Protein AF-A0A8S3PWF4-F1 (afdb_monomer)

pLDDT: mean 71.51, std 18.98, range [34.97, 97.31]

Radius of gyration: 41.4 Å; Cα contacts (8 Å, |Δi|>4): 552; chains: 1; bounding box: 87×21×136 Å

Foldseek 3Di:
DEAEEECEEQAEEEEEEEYEYEYECYENYEYEYAYEYEYEYEVYENYEYEYAEEYEYEYECYENYEYEYAEEYEYEYEVYENYEYEYAEEYEYEYECYEQYEYEYAEEYEYEYEVYEQYEYEYAYEYEYEYYNYENYEYYYVYAYHYDYDPYDDHDHPPHDPCHVVVCVCPVCPCVVVVCCCVVVVCVVVVCCCVVVVVVVVVVVVVVVVCCVCCVVPPVPVVVVVVVVVVVVVVVVVVVVVVVVVVVVVVVVVVVVD

Secondary structure (DSSP, 8-state):
---EEES-EEEEEEEES-B--EEES-EEEEEEEES-B--EEES-EEEEEEESS-B--EEES-EEEEEEESS-B--EEES-EEEEEEESS-B--EEES-EEEEEEESS-B--EEES-EEEEEEESS-B--EEES-EEEEEEESS-B--EEES-S----TTHHHHHHHHHHHHHHHHHHHHHIIIIIHHHHHHHIIIIIHHHHHHHHHHHHHHHHHIIIIIIHHHHHHHHHHHHHHHHHHHHHHHHHHHHHHHHHHTT--

Structure (mmCIF, N/CA/C/O backbone):
data_AF-A0A8S3PWF4-F1
#
_entry.id   AF-A0A8S3PWF4-F1
#
loop_
_atom_site.group_PDB
_atom_site.id
_atom_site.type_symbol
_atom_site.label_atom_id
_atom_site.label_alt_id
_atom_site.label_comp_id
_atom_site.label_asym_id
_atom_site.label_entity_id
_atom_site.label_seq_id
_atom_site.pdbx_PDB_ins_code
_atom_site.Cartn_x
_atom_site.Cartn_y
_atom_site.Cartn_z
_atom_site.occupancy
_atom_site.B_iso_or_equiv
_atom_site.auth_seq_id
_atom_site.auth_comp_id
_atom_site.auth_asym_id
_atom_site.auth_atom_id
_atom_site.pdbx_PDB_model_num
ATOM 1 N N . MET A 1 1 ? 7.150 13.004 23.147 1.00 53.12 1 MET A N 1
ATOM 2 C CA . MET A 1 1 ? 8.622 13.185 23.164 1.00 53.12 1 MET A CA 1
ATOM 3 C C . MET A 1 1 ? 8.998 13.527 21.736 1.00 53.12 1 MET A C 1
ATOM 5 O O . MET A 1 1 ? 8.510 12.834 20.852 1.00 53.12 1 MET A O 1
ATOM 9 N N . GLU A 1 2 ? 9.769 14.588 21.517 1.00 71.19 2 GLU A N 1
ATOM 10 C CA . GLU A 1 2 ? 10.172 15.065 20.183 1.00 71.19 2 GLU A CA 1
ATOM 11 C C . GLU A 1 2 ? 11.649 14.711 19.953 1.00 71.19 2 GLU A C 1
ATOM 13 O O . GLU A 1 2 ? 12.536 15.510 20.262 1.00 71.19 2 GLU A O 1
ATOM 18 N N . PRO A 1 3 ? 11.975 13.477 19.530 1.00 77.88 3 PRO A N 1
ATOM 19 C CA . PRO A 1 3 ? 13.349 13.148 19.194 1.00 77.88 3 PRO A CA 1
ATOM 20 C C . PRO A 1 3 ? 13.716 13.832 17.872 1.00 77.88 3 PRO A C 1
ATOM 22 O O . PRO A 1 3 ? 13.243 13.455 16.803 1.00 77.88 3 PRO A O 1
ATOM 25 N N . SER A 1 4 ? 14.577 14.840 17.951 1.00 84.69 4 SER A N 1
ATOM 26 C CA . SER A 1 4 ? 15.160 15.510 16.790 1.00 84.69 4 SER A CA 1
ATOM 27 C C . SER A 1 4 ? 16.592 15.035 16.562 1.00 84.69 4 SER A C 1
ATOM 29 O O . SER A 1 4 ? 17.392 14.999 17.500 1.00 84.69 4 SER A O 1
ATOM 31 N N . SER A 1 5 ? 16.940 14.724 15.319 1.00 80.81 5 SER A N 1
ATOM 32 C CA . SER A 1 5 ? 18.290 14.325 14.917 1.00 80.81 5 SER A CA 1
ATOM 33 C C . SER A 1 5 ? 18.730 15.086 13.664 1.00 80.81 5 SER A C 1
ATOM 35 O O . SER A 1 5 ? 17.935 15.359 12.768 1.00 80.81 5 SER A O 1
ATOM 37 N N . SER A 1 6 ? 20.000 15.479 13.611 1.00 87.81 6 SER A N 1
ATOM 38 C CA . SER A 1 6 ? 20.586 16.207 12.483 1.00 87.81 6 SER A CA 1
ATOM 39 C C . SER A 1 6 ? 21.964 15.637 12.194 1.00 87.81 6 SER A C 1
ATOM 41 O O . SER A 1 6 ? 22.710 15.359 13.135 1.00 87.81 6 SER A O 1
ATOM 43 N N . ASN A 1 7 ? 22.284 15.443 10.912 1.00 90.69 7 ASN A N 1
ATOM 44 C CA . ASN A 1 7 ? 23.529 14.814 10.462 1.00 90.69 7 ASN A CA 1
ATOM 45 C C . ASN A 1 7 ? 23.784 13.466 11.161 1.00 90.69 7 ASN A C 1
ATOM 47 O O . ASN A 1 7 ? 24.887 13.191 11.636 1.00 90.69 7 ASN A O 1
ATOM 51 N N . SER A 1 8 ? 22.733 12.657 11.290 1.00 86.88 8 SER A N 1
ATOM 52 C CA . SER A 1 8 ? 22.755 11.439 12.095 1.00 86.88 8 SER A CA 1
ATOM 53 C C . SER A 1 8 ? 22.711 10.180 11.235 1.00 86.88 8 SER A C 1
ATOM 55 O O . SER A 1 8 ? 22.176 10.183 10.126 1.00 86.88 8 SER A O 1
ATOM 57 N N . GLN A 1 9 ? 23.285 9.094 11.748 1.00 90.94 9 GLN A N 1
ATOM 58 C CA . GLN A 1 9 ? 23.270 7.792 11.091 1.00 90.94 9 GLN A CA 1
ATOM 59 C C . GLN A 1 9 ? 22.804 6.717 12.070 1.00 90.94 9 GLN A C 1
ATOM 61 O O . GLN A 1 9 ? 23.261 6.691 13.212 1.00 90.94 9 GLN A O 1
ATOM 66 N N . GLY A 1 10 ? 21.926 5.822 11.614 1.00 89.12 10 GLY A N 1
ATOM 67 C CA . GLY A 1 10 ? 21.536 4.631 12.373 1.00 89.12 10 GLY A CA 1
ATOM 68 C C . GLY A 1 10 ? 20.706 4.935 13.621 1.00 89.12 10 GLY A C 1
ATOM 69 O O . GLY A 1 10 ? 20.959 4.362 14.681 1.00 89.12 10 GLY A O 1
ATOM 70 N N . ILE A 1 11 ? 19.747 5.858 13.526 1.00 91.12 11 ILE A N 1
ATOM 71 C CA . ILE A 1 11 ? 18.882 6.211 14.657 1.00 91.12 11 ILE A CA 1
ATOM 72 C C . ILE A 1 11 ? 17.698 5.250 14.718 1.00 91.12 11 ILE A C 1
ATOM 74 O O . ILE A 1 11 ? 16.950 5.125 13.752 1.00 91.12 11 ILE A O 1
ATOM 78 N N . GLU A 1 12 ? 17.475 4.636 15.880 1.00 92.31 12 GLU A N 1
ATOM 79 C CA . GLU A 1 12 ? 16.232 3.925 16.186 1.00 92.31 12 GLU A CA 1
ATOM 80 C C . GLU A 1 12 ? 15.449 4.692 17.259 1.00 92.31 12 GLU A C 1
ATOM 82 O O . GLU A 1 12 ? 15.967 4.985 18.339 1.00 92.31 12 GLU A O 1
ATOM 87 N N . THR A 1 13 ? 14.180 4.995 16.985 1.00 89.88 13 THR A N 1
ATOM 88 C CA . THR A 1 13 ? 13.257 5.594 17.956 1.00 89.88 13 THR A CA 1
ATOM 89 C C . THR A 1 13 ? 12.030 4.711 18.161 1.00 89.88 13 THR A C 1
ATOM 91 O O . THR A 1 13 ? 11.459 4.155 17.220 1.00 89.88 13 THR A O 1
ATOM 94 N N . LYS A 1 14 ? 11.623 4.560 19.425 1.00 91.88 14 LYS A N 1
ATOM 95 C CA . LYS A 1 14 ? 10.441 3.794 19.834 1.00 91.88 14 LYS A CA 1
ATOM 96 C C . LYS A 1 14 ? 9.623 4.603 20.825 1.00 91.88 14 LYS A C 1
ATOM 98 O O . LYS A 1 14 ? 10.177 5.134 21.786 1.00 91.88 14 LYS A O 1
ATOM 103 N N . SER A 1 15 ? 8.309 4.645 20.638 1.00 85.44 15 SER A N 1
ATOM 104 C CA . SER A 1 15 ? 7.400 5.260 21.606 1.00 85.44 15 SER A CA 1
ATOM 105 C C . SER A 1 15 ? 6.046 4.555 21.687 1.00 85.44 15 SER A C 1
ATOM 107 O O . SER A 1 15 ? 5.618 3.828 20.789 1.00 85.44 15 SER A O 1
ATOM 109 N N . HIS A 1 16 ? 5.361 4.785 22.803 1.00 81.06 16 HIS A N 1
ATOM 110 C CA . HIS A 1 16 ? 3.967 4.415 23.011 1.00 81.06 16 HIS A CA 1
ATOM 111 C C . HIS A 1 16 ? 3.220 5.703 23.377 1.00 81.06 16 HIS A C 1
ATOM 113 O O . HIS A 1 16 ? 3.377 6.205 24.489 1.00 81.06 16 HIS A O 1
ATOM 119 N N . GLY A 1 17 ? 2.482 6.287 22.429 1.00 80.12 17 GLY A N 1
ATOM 120 C CA . GLY A 1 17 ? 1.815 7.585 22.589 1.00 80.12 17 GLY A CA 1
ATOM 121 C C . GLY A 1 17 ? 2.109 8.561 21.449 1.00 80.12 17 GLY A C 1
ATOM 122 O O . GLY A 1 17 ? 2.359 8.140 20.325 1.00 80.12 17 GLY A O 1
ATOM 123 N N . LEU A 1 18 ? 2.037 9.862 21.746 1.00 86.19 18 LEU A N 1
ATOM 124 C CA . LEU A 1 18 ? 2.325 10.938 20.792 1.00 86.19 18 LEU A CA 1
ATOM 125 C C . LEU A 1 18 ? 3.836 11.055 20.544 1.00 86.19 18 LEU A C 1
ATOM 127 O O . LEU A 1 18 ? 4.617 11.171 21.503 1.00 86.19 18 LEU A O 1
ATOM 131 N N . MET A 1 19 ? 4.244 11.057 19.275 1.00 85.81 19 MET A N 1
ATOM 132 C CA . MET A 1 19 ? 5.643 11.237 18.887 1.00 85.81 19 MET A CA 1
ATOM 133 C C . MET A 1 19 ? 5.784 12.004 17.575 1.00 85.81 19 MET A C 1
ATOM 135 O O . MET A 1 19 ? 5.203 11.630 16.563 1.00 85.81 19 MET A O 1
ATOM 139 N N . GLU A 1 20 ? 6.648 13.010 17.590 1.00 90.69 20 GLU A N 1
ATOM 140 C CA . GLU A 1 20 ? 6.939 13.869 16.439 1.00 90.69 20 GLU A CA 1
ATOM 141 C C . GLU A 1 20 ? 8.455 13.837 16.195 1.00 90.69 20 GLU A C 1
ATOM 143 O O . GLU A 1 20 ? 9.194 14.728 16.623 1.00 90.69 20 GLU A O 1
ATOM 148 N N . PRO A 1 21 ? 8.984 12.729 15.648 1.00 88.44 21 PRO A N 1
ATOM 149 C CA . PRO A 1 21 ? 10.405 12.616 15.383 1.00 88.44 21 PRO A CA 1
ATOM 150 C C . PRO A 1 21 ? 10.764 13.469 14.164 1.00 88.44 21 PRO A C 1
ATOM 152 O O . PRO A 1 21 ? 10.083 13.432 13.138 1.00 88.44 21 PRO A O 1
ATOM 155 N N . SER A 1 22 ? 11.871 14.196 14.248 1.00 89.25 22 SER A N 1
ATOM 156 C CA . SER A 1 22 ? 12.402 14.960 13.119 1.00 89.25 22 SER A CA 1
ATOM 157 C C . SER A 1 22 ? 13.826 14.529 12.798 1.00 89.25 22 SER A C 1
ATOM 159 O O . SER A 1 22 ? 14.656 14.302 13.684 1.00 89.25 22 SER A O 1
ATOM 161 N N . SER A 1 23 ? 14.117 14.390 11.509 1.00 88.94 23 SER A N 1
ATOM 162 C CA . SER A 1 23 ? 15.456 14.073 11.020 1.00 88.94 23 SER A CA 1
ATOM 163 C C . SER A 1 23 ? 15.842 14.989 9.863 1.00 88.94 23 SER A C 1
ATOM 165 O O . SER A 1 23 ? 15.059 15.198 8.935 1.00 88.94 23 SER A O 1
ATOM 167 N N . SER A 1 24 ? 17.054 15.539 9.902 1.00 93.06 24 SER A N 1
ATOM 168 C CA . SER A 1 24 ? 17.622 16.275 8.771 1.00 93.06 24 SER A CA 1
ATOM 169 C C . SER A 1 24 ? 19.001 15.748 8.404 1.00 93.06 24 SER A C 1
ATOM 171 O O . SER A 1 24 ? 19.779 15.364 9.284 1.00 93.06 24 SER A O 1
ATOM 173 N N . ASN A 1 25 ? 19.295 15.688 7.101 1.00 93.62 25 ASN A N 1
ATOM 174 C CA . ASN A 1 25 ? 20.570 15.192 6.567 1.00 93.62 25 ASN A CA 1
ATOM 175 C C . ASN A 1 25 ? 20.976 13.846 7.193 1.00 93.62 25 ASN A C 1
ATOM 177 O O . ASN A 1 25 ? 22.108 13.669 7.644 1.00 93.62 25 ASN A O 1
ATOM 181 N N . SER A 1 26 ? 20.016 12.937 7.341 1.00 92.31 26 SER A N 1
ATOM 182 C CA . SER A 1 26 ? 20.183 11.738 8.158 1.00 92.31 26 SER A CA 1
ATOM 183 C C . SER A 1 26 ? 20.019 10.468 7.332 1.00 92.31 26 SER A C 1
ATOM 185 O O . SER A 1 26 ? 19.312 10.452 6.324 1.00 92.31 26 SER A O 1
ATOM 187 N N . GLN A 1 27 ? 20.684 9.394 7.751 1.00 94.62 27 GLN A N 1
ATOM 188 C CA . GLN A 1 27 ? 20.663 8.116 7.042 1.00 94.62 27 GLN A CA 1
ATOM 189 C C . GLN A 1 27 ? 20.308 6.958 7.972 1.00 94.62 27 GLN A C 1
ATOM 191 O O . GLN A 1 27 ? 20.813 6.876 9.091 1.00 94.62 27 GLN A O 1
ATOM 196 N N . GLY A 1 28 ? 19.487 6.024 7.492 1.00 92.62 28 GLY A N 1
ATOM 197 C CA . GLY A 1 28 ? 19.169 4.803 8.233 1.00 92.62 28 GLY A CA 1
ATOM 198 C C . GLY A 1 28 ? 18.394 5.095 9.515 1.00 92.62 28 GLY A C 1
ATOM 199 O O . GLY A 1 28 ? 18.874 4.787 10.604 1.00 92.62 28 GLY A O 1
ATOM 200 N N . ILE A 1 29 ? 17.231 5.736 9.392 1.00 92.88 29 ILE A N 1
ATOM 201 C CA . ILE A 1 29 ? 16.382 6.074 10.541 1.00 92.88 29 ILE A CA 1
ATOM 202 C C . ILE A 1 29 ? 15.236 5.075 10.612 1.00 92.88 29 ILE A C 1
ATOM 204 O O . ILE A 1 29 ? 14.450 4.969 9.673 1.00 92.88 29 ILE A O 1
ATOM 208 N N . GLU A 1 30 ? 15.106 4.380 11.737 1.00 94.81 30 GLU A N 1
ATOM 209 C CA . GLU A 1 30 ? 13.947 3.544 12.034 1.00 94.81 30 GLU A CA 1
ATOM 210 C C . GLU A 1 30 ? 13.119 4.175 13.156 1.00 94.81 30 GLU A C 1
ATOM 212 O O . GLU A 1 30 ? 13.614 4.518 14.231 1.00 94.81 30 GLU A O 1
ATOM 217 N N . THR A 1 31 ? 11.824 4.326 12.909 1.00 92.31 31 THR A N 1
ATOM 218 C CA . THR A 1 31 ? 10.882 4.932 13.846 1.00 92.31 31 THR A CA 1
ATOM 219 C C . THR A 1 31 ? 9.684 4.011 14.027 1.00 92.31 31 THR A C 1
ATOM 221 O O . THR A 1 31 ? 9.010 3.653 13.059 1.00 92.31 31 THR A O 1
ATOM 224 N N . LYS A 1 32 ? 9.386 3.636 15.273 1.00 93.62 32 LYS A N 1
ATOM 225 C CA . LYS A 1 32 ? 8.228 2.802 15.626 1.00 93.62 32 LYS A CA 1
ATOM 226 C C . LYS A 1 32 ? 7.363 3.498 16.674 1.00 93.62 32 LYS A C 1
ATOM 228 O O . LYS A 1 32 ? 7.872 3.914 17.715 1.00 93.62 32 LYS A O 1
ATOM 233 N N . SER A 1 33 ? 6.052 3.554 16.448 1.00 88.94 33 SER A N 1
ATOM 234 C CA . SER A 1 33 ? 5.094 4.051 17.443 1.00 88.94 33 SER A CA 1
ATOM 235 C C . SER A 1 33 ? 3.830 3.198 17.549 1.00 88.94 33 SER A C 1
ATOM 237 O O . SER A 1 33 ? 3.329 2.635 16.576 1.00 88.94 33 SER A O 1
ATOM 239 N N . HIS A 1 34 ? 3.276 3.147 18.758 1.00 84.75 34 HIS A N 1
ATOM 240 C CA . HIS A 1 34 ? 1.897 2.738 19.008 1.00 84.75 34 HIS A CA 1
ATOM 241 C C . HIS A 1 34 ? 1.116 3.952 19.534 1.00 84.75 34 HIS A C 1
ATOM 243 O O . HIS A 1 34 ? 0.978 4.130 20.745 1.00 84.75 34 HIS A O 1
ATOM 249 N N . GLY A 1 35 ? 0.653 4.817 18.632 1.00 82.25 35 GLY A N 1
ATOM 250 C CA . GLY A 1 35 ? -0.028 6.069 18.967 1.00 82.25 35 GLY A CA 1
ATOM 251 C C . GLY A 1 35 ? -0.138 6.999 17.759 1.00 82.25 35 GLY A C 1
ATOM 252 O O . GLY A 1 35 ? -0.083 6.524 16.626 1.00 82.25 35 GLY A O 1
ATOM 253 N N . LEU A 1 36 ? -0.317 8.301 18.000 1.00 86.56 36 LEU A N 1
ATOM 254 C CA . LEU A 1 36 ? -0.221 9.310 16.937 1.00 86.56 36 LEU A CA 1
ATOM 255 C C . LEU A 1 36 ? 1.255 9.563 16.634 1.00 86.56 36 LEU A C 1
ATOM 257 O O . LEU A 1 36 ? 2.060 9.674 17.565 1.00 86.56 36 LEU A O 1
ATOM 261 N N . MET A 1 37 ? 1.609 9.630 15.354 1.00 87.56 37 MET A N 1
ATOM 262 C CA . MET A 1 37 ? 2.989 9.845 14.939 1.00 87.56 37 MET A CA 1
ATOM 263 C C . MET A 1 37 ? 3.080 10.774 13.731 1.00 87.56 37 MET A C 1
ATOM 265 O O . MET A 1 37 ? 2.527 10.464 12.681 1.00 87.56 37 MET A O 1
ATOM 269 N N . GLU A 1 38 ? 3.854 11.846 13.854 1.00 91.06 38 GLU A N 1
ATOM 270 C CA . GLU A 1 38 ? 4.070 12.828 12.781 1.00 91.06 38 GLU A CA 1
ATOM 271 C C . GLU A 1 38 ? 5.573 12.916 12.471 1.00 91.06 38 GLU A C 1
ATOM 273 O O . GLU A 1 38 ? 6.269 13.831 12.917 1.00 91.06 38 GLU A O 1
ATOM 278 N N . PRO A 1 39 ? 6.153 11.897 11.807 1.00 89.50 39 PRO A N 1
ATOM 279 C CA . PRO A 1 39 ? 7.572 11.898 11.507 1.00 89.50 39 PRO A CA 1
ATOM 280 C C . PRO A 1 39 ? 7.869 12.852 10.350 1.00 89.50 39 PRO A C 1
ATOM 282 O O . PRO A 1 39 ? 7.225 12.800 9.302 1.00 89.50 39 PRO A O 1
ATOM 285 N N . SER A 1 40 ? 8.898 13.678 10.510 1.00 90.00 40 SER A N 1
ATOM 286 C CA . SER A 1 40 ? 9.393 14.559 9.455 1.00 90.00 40 SER A CA 1
ATOM 287 C C . SER A 1 40 ? 10.837 14.225 9.092 1.00 90.00 40 SER A C 1
ATOM 289 O O . SER A 1 40 ? 11.697 13.973 9.944 1.00 90.00 40 SER A O 1
ATOM 291 N N . SER A 1 41 ? 11.116 14.193 7.792 1.00 89.88 41 SER A N 1
ATOM 292 C CA . SER A 1 41 ? 12.455 13.933 7.268 1.00 89.88 41 SER A CA 1
ATOM 293 C C . SER A 1 41 ? 12.798 14.882 6.125 1.00 89.88 41 SER A C 1
ATOM 295 O O . SER A 1 41 ? 11.978 15.150 5.246 1.00 89.88 41 SER A O 1
ATOM 297 N N . SER A 1 42 ? 14.015 15.421 6.148 1.00 93.88 42 SER A N 1
ATOM 298 C CA . SER A 1 42 ? 14.513 16.331 5.118 1.00 93.88 42 SER A CA 1
ATOM 299 C C . SER A 1 42 ? 15.940 15.978 4.733 1.00 93.88 42 SER A C 1
ATOM 301 O O . SER A 1 42 ? 16.796 15.826 5.607 1.00 93.88 42 SER A O 1
ATOM 303 N N . ASN A 1 43 ? 16.205 15.870 3.428 1.00 94.56 43 ASN A N 1
ATOM 304 C CA . ASN A 1 43 ? 17.497 15.428 2.892 1.00 94.56 43 ASN A CA 1
ATOM 305 C C . ASN A 1 43 ? 17.944 14.089 3.506 1.00 94.56 43 ASN A C 1
ATOM 307 O O . ASN A 1 43 ? 19.094 13.924 3.913 1.00 94.56 43 ASN A O 1
ATOM 311 N N . SER A 1 44 ? 17.007 13.154 3.637 1.00 93.19 44 SER A N 1
ATOM 312 C CA . SER A 1 44 ? 17.211 11.913 4.376 1.00 93.19 44 SER A CA 1
ATOM 313 C C . SER A 1 44 ? 17.213 10.699 3.449 1.00 93.19 44 SER A C 1
ATOM 315 O O . SER A 1 44 ? 16.556 10.691 2.406 1.00 93.19 44 SER A O 1
ATOM 317 N N . GLN A 1 45 ? 17.947 9.652 3.826 1.00 95.38 45 GLN A N 1
ATOM 318 C CA . GLN A 1 45 ? 18.008 8.404 3.059 1.00 95.38 45 GLN A CA 1
ATOM 319 C C . GLN A 1 45 ? 17.756 7.181 3.940 1.00 95.38 45 GLN A C 1
ATOM 321 O O . GLN A 1 45 ? 18.293 7.084 5.042 1.00 95.38 45 GLN A O 1
ATOM 326 N N . GLY A 1 46 ? 16.990 6.212 3.437 1.00 94.12 46 GLY A N 1
ATOM 327 C CA . GLY A 1 46 ? 16.758 4.949 4.141 1.00 94.12 46 GLY A CA 1
ATOM 328 C C . GLY A 1 46 ? 15.978 5.156 5.436 1.00 94.12 46 GLY A C 1
ATOM 329 O O . GLY A 1 46 ? 16.510 4.929 6.522 1.00 94.12 46 GLY A O 1
ATOM 330 N N . ILE A 1 47 ? 14.740 5.635 5.324 1.00 94.44 47 ILE A N 1
ATOM 331 C CA . ILE A 1 47 ? 13.871 5.891 6.478 1.00 94.44 47 ILE A CA 1
ATOM 332 C C . ILE A 1 47 ? 12.781 4.829 6.519 1.00 94.44 47 ILE A C 1
ATOM 334 O O . ILE A 1 47 ? 12.035 4.677 5.556 1.00 94.44 47 ILE A O 1
ATOM 338 N N . GLU A 1 48 ? 12.658 4.128 7.641 1.00 96.50 48 GLU A N 1
ATOM 339 C CA . GLU A 1 48 ? 11.559 3.202 7.895 1.00 96.50 48 GLU A CA 1
ATOM 340 C C . GLU A 1 48 ? 10.693 3.724 9.048 1.00 96.50 48 GLU A C 1
ATOM 342 O O . GLU A 1 48 ? 11.162 3.935 10.168 1.00 96.50 48 GLU A O 1
ATOM 347 N N . THR A 1 49 ? 9.402 3.922 8.784 1.00 94.31 49 THR A N 1
ATOM 348 C CA . THR A 1 49 ? 8.422 4.355 9.790 1.00 94.31 49 THR A CA 1
ATOM 349 C C . THR A 1 49 ? 7.301 3.327 9.909 1.00 94.31 49 THR A C 1
ATOM 351 O O . THR A 1 49 ? 6.698 2.908 8.918 1.00 94.31 49 THR A O 1
ATOM 354 N N . LYS A 1 50 ? 7.018 2.892 11.139 1.00 95.06 50 LYS A N 1
ATOM 355 C CA . LYS A 1 50 ? 5.947 1.937 11.453 1.00 95.06 50 LYS A CA 1
ATOM 356 C C . LYS A 1 50 ? 5.036 2.510 12.533 1.00 95.06 50 LYS A C 1
ATOM 358 O O . LYS A 1 50 ? 5.514 2.869 13.611 1.00 95.06 50 LYS A O 1
ATOM 363 N N . SER A 1 51 ? 3.729 2.528 12.281 1.00 90.69 51 SER A N 1
ATOM 364 C CA . SER A 1 51 ? 2.724 2.913 13.277 1.00 90.69 51 SER A CA 1
ATOM 365 C C . SER A 1 51 ? 1.527 1.962 13.315 1.00 90.69 51 SER A C 1
ATOM 367 O O . SER A 1 51 ? 1.131 1.366 12.315 1.00 90.69 51 SER A O 1
ATOM 369 N N . HIS A 1 52 ? 0.918 1.837 14.492 1.00 86.50 52 HIS A N 1
ATOM 370 C CA . HIS A 1 52 ? -0.383 1.183 14.675 1.00 86.50 52 HIS A CA 1
ATOM 371 C C . HIS A 1 52 ? -1.529 2.172 14.978 1.00 86.50 52 HIS A C 1
ATOM 373 O O . HIS A 1 52 ? -2.631 1.731 15.300 1.00 86.50 52 HIS A O 1
ATOM 379 N N . GLY A 1 53 ? -1.285 3.485 14.901 1.00 82.69 53 GLY A N 1
ATOM 380 C CA . GLY A 1 53 ? -2.279 4.544 15.128 1.00 82.69 53 GLY A CA 1
ATOM 381 C C . GLY A 1 53 ? -2.444 5.475 13.923 1.00 82.69 53 GLY A C 1
ATOM 382 O O . GLY A 1 53 ? -2.290 5.033 12.785 1.00 82.69 53 GLY A O 1
ATOM 383 N N . LEU A 1 54 ? -2.788 6.746 14.168 1.00 86.62 54 LEU A N 1
ATOM 384 C CA . LEU A 1 54 ? -2.756 7.769 13.112 1.00 86.62 54 LEU A CA 1
ATOM 385 C C . LEU A 1 54 ? -1.295 8.097 12.788 1.00 86.62 54 LEU A C 1
ATOM 387 O O . LEU A 1 54 ? -0.459 8.139 13.698 1.00 86.62 54 LEU A O 1
ATOM 391 N N . MET A 1 55 ? -0.982 8.296 11.511 1.00 88.75 55 MET A N 1
ATOM 392 C CA . MET A 1 55 ? 0.372 8.623 11.078 1.00 88.75 55 MET A CA 1
ATOM 393 C C . MET A 1 55 ? 0.368 9.645 9.942 1.00 88.75 55 MET A C 1
ATOM 395 O O . MET A 1 55 ? -0.204 9.380 8.887 1.00 88.75 55 MET A O 1
ATOM 399 N N . GLU A 1 56 ? 1.079 10.752 10.126 1.00 92.25 56 GLU A N 1
ATOM 400 C CA . GLU A 1 56 ? 1.203 11.831 9.135 1.00 92.25 56 GLU A CA 1
ATOM 401 C C . GLU A 1 56 ? 2.687 12.032 8.783 1.00 92.25 56 GLU A C 1
ATOM 403 O O . GLU A 1 56 ? 3.346 12.947 9.280 1.00 92.25 56 GLU A O 1
ATOM 408 N N . PRO A 1 57 ? 3.296 11.113 8.008 1.00 90.31 57 PRO A N 1
ATOM 409 C CA . PRO A 1 57 ? 4.706 11.210 7.680 1.00 90.31 57 PRO A CA 1
ATOM 410 C C . PRO A 1 57 ? 4.932 12.240 6.572 1.00 90.31 57 PRO A C 1
ATOM 412 O O . PRO A 1 57 ? 4.282 12.204 5.527 1.00 90.31 57 PRO A O 1
ATOM 415 N N . SER A 1 58 ? 5.920 13.107 6.767 1.00 90.81 58 SER A N 1
ATOM 416 C CA . SER A 1 58 ? 6.371 14.067 5.762 1.00 90.81 58 SER A CA 1
ATOM 417 C C . SER A 1 58 ? 7.831 13.820 5.384 1.00 90.81 58 SER A C 1
ATOM 419 O O . SER A 1 58 ? 8.707 13.593 6.226 1.00 90.81 58 SER A O 1
ATOM 421 N N . SER A 1 59 ? 8.106 13.841 4.081 1.00 89.94 59 SER A N 1
ATOM 422 C CA . SER A 1 59 ? 9.463 13.696 3.554 1.00 89.94 59 SER A CA 1
ATOM 423 C C . SER A 1 59 ? 9.744 14.709 2.451 1.00 89.94 59 SER A C 1
ATOM 425 O O . SER A 1 59 ? 8.944 14.896 1.532 1.00 89.94 59 SER A O 1
ATOM 427 N N . SER A 1 60 ? 10.904 15.354 2.528 1.00 93.94 60 SER A N 1
ATOM 428 C CA . SER A 1 60 ? 11.376 16.280 1.502 1.00 93.94 60 SER A CA 1
ATOM 429 C C . SER A 1 60 ? 12.796 15.943 1.080 1.00 93.94 60 SER A C 1
ATOM 431 O O . SER A 1 60 ? 13.628 15.605 1.928 1.00 93.94 60 SER A O 1
ATOM 433 N N . ASN A 1 61 ? 13.074 16.000 -0.226 1.00 94.44 61 ASN A N 1
ATOM 434 C CA . ASN A 1 61 ? 14.384 15.680 -0.803 1.00 94.44 61 ASN A CA 1
ATOM 435 C C . ASN A 1 61 ? 14.930 14.338 -0.283 1.00 94.44 61 ASN A C 1
ATOM 437 O O . ASN A 1 61 ? 16.082 14.239 0.137 1.00 94.44 61 ASN A O 1
ATOM 441 N N . SER A 1 62 ? 14.065 13.330 -0.200 1.00 93.31 62 SER A N 1
ATOM 442 C CA . SER A 1 62 ? 14.356 12.096 0.526 1.00 93.31 62 SER A CA 1
ATOM 443 C C . SER A 1 62 ? 14.347 10.883 -0.397 1.00 93.31 62 SER A C 1
ATOM 445 O O . SER A 1 62 ? 13.635 10.855 -1.403 1.00 93.31 62 SER A O 1
ATOM 447 N N . GLN A 1 63 ? 15.149 9.871 -0.064 1.00 95.88 63 GLN A N 1
ATOM 448 C CA . GLN A 1 63 ? 15.278 8.659 -0.876 1.00 95.88 63 GLN A CA 1
ATOM 449 C C . GLN A 1 63 ? 15.116 7.387 -0.048 1.00 95.88 63 GLN A C 1
ATOM 451 O O . GLN A 1 63 ? 15.663 7.280 1.049 1.00 95.88 63 GLN A O 1
ATOM 456 N N . GLY A 1 64 ? 14.421 6.392 -0.601 1.00 94.81 64 GLY A N 1
ATOM 457 C CA . GLY A 1 64 ? 14.277 5.084 0.043 1.00 94.81 64 GLY A CA 1
ATOM 458 C C . GLY A 1 64 ? 13.499 5.182 1.352 1.00 94.81 64 GLY A C 1
ATOM 459 O O . GLY A 1 64 ? 14.046 4.910 2.420 1.00 94.81 64 GLY A O 1
ATOM 460 N N . ILE A 1 65 ? 12.246 5.626 1.269 1.00 95.12 65 ILE A N 1
ATOM 461 C CA . ILE A 1 65 ? 11.367 5.774 2.433 1.00 95.12 65 ILE A CA 1
ATOM 462 C C . ILE A 1 65 ? 10.342 4.649 2.410 1.00 95.12 65 ILE A C 1
ATOM 464 O O . ILE A 1 65 ? 9.614 4.500 1.432 1.00 95.12 65 ILE A O 1
ATOM 468 N N . GLU A 1 66 ? 10.257 3.887 3.495 1.00 97.31 66 GLU A N 1
ATOM 469 C CA . GLU A 1 66 ? 9.201 2.903 3.704 1.00 97.31 66 GLU A CA 1
ATOM 470 C C . GLU A 1 66 ? 8.315 3.338 4.877 1.00 97.31 66 GLU A C 1
ATOM 472 O O . GLU A 1 66 ? 8.785 3.550 5.999 1.00 97.31 66 GLU A O 1
ATOM 477 N N . THR A 1 67 ? 7.013 3.467 4.626 1.00 95.56 67 THR A N 1
ATOM 478 C CA . THR A 1 67 ? 6.026 3.792 5.659 1.00 95.56 67 THR A CA 1
ATOM 479 C C . THR A 1 67 ? 4.956 2.706 5.737 1.00 95.56 67 THR A C 1
ATOM 481 O O . THR A 1 67 ? 4.385 2.270 4.732 1.00 95.56 67 THR A O 1
ATOM 484 N N . LYS A 1 68 ? 4.696 2.216 6.953 1.00 95.75 68 LYS A N 1
ATOM 485 C CA . LYS A 1 68 ? 3.690 1.182 7.228 1.00 95.75 68 LYS A CA 1
ATOM 486 C C . LYS A 1 68 ? 2.759 1.644 8.341 1.00 95.75 68 LYS A C 1
ATOM 488 O O . LYS A 1 68 ? 3.221 1.947 9.443 1.00 95.75 68 LYS A O 1
ATOM 493 N N . SER A 1 69 ? 1.453 1.623 8.084 1.00 91.25 69 SER A N 1
ATOM 494 C CA . SER A 1 69 ? 0.432 1.879 9.104 1.00 91.25 69 SER A CA 1
ATOM 495 C C . SER A 1 69 ? -0.683 0.836 9.105 1.00 91.25 69 SER A C 1
ATOM 497 O O . SER A 1 69 ? -1.075 0.295 8.072 1.00 91.25 69 SER A O 1
ATOM 499 N N . HIS A 1 70 ? -1.234 0.566 10.286 1.00 86.56 70 HIS A N 1
ATOM 500 C CA . HIS A 1 70 ? -2.495 -0.168 10.437 1.00 86.56 70 HIS A CA 1
ATOM 501 C C . HIS A 1 70 ? -3.702 0.745 10.716 1.00 86.56 70 HIS A C 1
ATOM 503 O O . HIS A 1 70 ? -4.820 0.244 10.835 1.00 86.56 70 HIS A O 1
ATOM 509 N N . GLY A 1 71 ? -3.488 2.057 10.836 1.00 82.44 71 GLY A N 1
ATOM 510 C CA . GLY A 1 71 ? -4.524 3.055 11.087 1.00 82.44 71 GLY A CA 1
ATOM 511 C C . GLY A 1 71 ? -4.761 3.981 9.894 1.00 82.44 71 GLY A C 1
ATOM 512 O O . GLY A 1 71 ? -4.595 3.598 8.738 1.00 82.44 71 GLY A O 1
ATOM 513 N N . LEU A 1 72 ? -5.188 5.202 10.202 1.00 85.94 72 LEU A N 1
ATOM 514 C CA . LEU A 1 72 ? -5.285 6.314 9.254 1.00 85.94 72 LEU A CA 1
ATOM 515 C C . LEU A 1 72 ? -3.867 6.794 8.911 1.00 85.94 72 LEU A C 1
ATOM 517 O O . LEU A 1 72 ? -3.013 6.854 9.802 1.00 85.94 72 LEU A O 1
ATOM 521 N N . MET A 1 73 ? -3.603 7.078 7.637 1.00 88.94 73 MET A N 1
ATOM 522 C CA . MET A 1 73 ? -2.278 7.496 7.185 1.00 88.94 73 MET A CA 1
ATOM 523 C C . MET A 1 73 ? -2.356 8.579 6.109 1.00 88.94 73 MET A C 1
ATOM 525 O O . MET A 1 73 ? -2.945 8.350 5.055 1.00 88.94 73 MET A O 1
ATOM 529 N N . GLU A 1 74 ? -1.685 9.702 6.338 1.00 91.50 74 GLU A N 1
ATOM 530 C CA . GLU A 1 74 ? -1.645 10.845 5.414 1.00 91.50 74 GLU A CA 1
ATOM 531 C C . GLU A 1 74 ? -0.186 11.148 5.032 1.00 91.50 74 GLU A C 1
ATOM 533 O O . GLU A 1 74 ? 0.438 12.064 5.570 1.00 91.50 74 GLU A O 1
ATOM 538 N N . PRO A 1 75 ? 0.446 10.318 4.178 1.00 90.44 75 PRO A N 1
ATOM 539 C CA . PRO A 1 75 ? 1.838 10.515 3.821 1.00 90.44 75 PRO A CA 1
ATOM 540 C C . PRO A 1 75 ? 1.983 11.623 2.778 1.00 90.44 75 PRO A C 1
ATOM 542 O O . PRO A 1 75 ? 1.288 11.639 1.760 1.00 90.44 75 PRO A O 1
ATOM 545 N N . SER A 1 76 ? 2.955 12.504 2.995 1.00 90.38 76 SER A N 1
ATOM 546 C CA . SER A 1 76 ? 3.334 13.549 2.047 1.00 90.38 76 SER A CA 1
ATOM 547 C C . SER A 1 76 ? 4.805 13.430 1.651 1.00 90.38 76 SER A C 1
ATOM 549 O O . SER A 1 76 ? 5.702 13.248 2.484 1.00 90.38 76 SER A O 1
ATOM 551 N N . SER A 1 77 ? 5.071 13.517 0.349 1.00 89.50 77 SER A N 1
ATOM 552 C CA . SER A 1 77 ? 6.435 13.498 -0.179 1.00 89.50 77 SER A CA 1
ATOM 553 C C . SER A 1 77 ? 6.657 14.558 -1.253 1.00 89.50 77 SER A C 1
ATOM 555 O O . SER A 1 77 ? 5.889 14.655 -2.214 1.00 89.50 77 SER A O 1
ATOM 557 N N . SER A 1 78 ? 7.748 15.313 -1.137 1.00 93.12 78 SER A N 1
ATOM 558 C CA . SER A 1 78 ? 8.151 16.316 -2.127 1.00 93.12 78 SER A CA 1
ATOM 559 C C . SER A 1 78 ? 9.598 16.127 -2.564 1.00 93.12 78 SER A C 1
ATOM 561 O O . SER A 1 78 ? 10.481 16.037 -1.712 1.00 93.12 78 SER A O 1
ATOM 563 N N . ASN A 1 79 ? 9.855 16.149 -3.876 1.00 94.00 79 ASN A N 1
ATOM 564 C CA . ASN A 1 79 ? 11.192 15.916 -4.441 1.00 94.00 79 ASN A CA 1
ATOM 565 C C . ASN A 1 79 ? 11.812 14.601 -3.932 1.00 94.00 79 ASN A C 1
ATOM 567 O O . ASN A 1 79 ? 12.991 14.546 -3.581 1.00 94.00 79 ASN A O 1
ATOM 571 N N . SER A 1 80 ? 10.995 13.556 -3.829 1.00 93.12 80 SER A N 1
ATOM 572 C CA . SER A 1 80 ? 11.383 12.295 -3.203 1.00 93.12 80 SER A CA 1
ATOM 573 C C . SER A 1 80 ? 11.446 11.162 -4.222 1.00 93.12 80 SER A C 1
ATOM 575 O O . SER A 1 80 ? 10.747 11.179 -5.239 1.00 93.12 80 SER A O 1
ATOM 577 N N . GLN A 1 81 ? 12.278 10.158 -3.944 1.00 95.44 81 GLN A N 1
ATOM 578 C CA . GLN A 1 81 ? 12.472 9.015 -4.834 1.00 95.44 81 GLN A CA 1
ATOM 579 C C . GLN A 1 81 ? 12.439 7.684 -4.080 1.00 95.44 81 GLN A C 1
ATOM 581 O O . GLN A 1 81 ? 13.070 7.539 -3.034 1.00 95.44 81 GLN A O 1
ATOM 586 N N . GLY A 1 82 ? 11.761 6.683 -4.644 1.00 94.38 82 GLY A N 1
ATOM 587 C CA . GLY A 1 82 ? 11.737 5.337 -4.068 1.00 94.38 82 GLY A CA 1
ATOM 588 C C . GLY A 1 82 ? 10.978 5.313 -2.745 1.00 94.38 82 GLY A C 1
ATOM 589 O O . GLY A 1 82 ? 11.557 5.011 -1.702 1.00 94.38 82 GLY A O 1
ATOM 590 N N . ILE A 1 83 ? 9.704 5.697 -2.789 1.00 94.75 83 ILE A N 1
ATOM 591 C CA . ILE A 1 83 ? 8.832 5.738 -1.613 1.00 94.75 83 ILE A CA 1
ATOM 592 C C . ILE A 1 83 ? 7.863 4.567 -1.693 1.00 94.75 83 ILE A C 1
ATOM 594 O O . ILE A 1 83 ? 7.130 4.439 -2.673 1.00 94.75 83 ILE A O 1
ATOM 598 N N . GLU A 1 84 ? 7.831 3.737 -0.658 1.00 97.25 84 GLU A N 1
ATOM 599 C CA . GLU A 1 84 ? 6.827 2.690 -0.503 1.00 97.25 84 GLU A CA 1
ATOM 600 C C . GLU A 1 84 ? 5.941 3.003 0.703 1.00 97.25 84 GLU A C 1
ATOM 602 O O . GLU A 1 84 ? 6.417 3.161 1.827 1.00 97.25 84 GLU A O 1
ATOM 607 N N . THR A 1 85 ? 4.632 3.075 0.474 1.00 95.75 85 THR A N 1
ATOM 608 C CA . THR A 1 85 ? 3.642 3.319 1.528 1.00 95.75 85 THR A CA 1
ATOM 609 C C . THR A 1 85 ? 2.618 2.188 1.562 1.00 95.75 85 THR A C 1
ATOM 611 O O . THR A 1 85 ? 2.055 1.793 0.535 1.00 95.75 85 THR A O 1
ATOM 614 N N . LYS A 1 86 ? 2.386 1.628 2.751 1.00 95.44 86 LYS A N 1
ATOM 615 C CA . LYS A 1 86 ? 1.432 0.535 2.975 1.00 95.44 86 LYS A CA 1
ATOM 616 C C . LYS A 1 86 ? 0.484 0.889 4.115 1.00 95.44 86 LYS A C 1
ATOM 618 O O . LYS A 1 86 ? 0.939 1.161 5.227 1.00 95.44 86 LYS A O 1
ATOM 623 N N . SER A 1 87 ? -0.821 0.807 3.867 1.00 91.56 87 SER A N 1
ATOM 624 C CA . SER A 1 87 ? -1.845 0.951 4.906 1.00 91.56 87 SER A CA 1
ATOM 625 C C . SER A 1 87 ? -2.905 -0.148 4.861 1.00 91.56 87 SER A C 1
ATOM 627 O O . SER A 1 87 ? -3.298 -0.636 3.801 1.00 91.56 87 SER A O 1
ATOM 629 N N . HIS A 1 88 ? -3.408 -0.527 6.034 1.00 86.31 88 HIS A N 1
ATOM 630 C CA . HIS A 1 88 ? -4.626 -1.336 6.161 1.00 86.31 88 HIS A CA 1
ATOM 631 C C . HIS A 1 88 ? -5.882 -0.504 6.483 1.00 86.31 88 HIS A C 1
ATOM 633 O O . HIS A 1 88 ? -6.977 -1.066 6.527 1.00 86.31 88 HIS A O 1
ATOM 639 N N . GLY A 1 89 ? -5.737 0.802 6.717 1.00 81.75 89 GLY A N 1
ATOM 640 C CA . GLY A 1 89 ? -6.827 1.724 7.028 1.00 81.75 89 GLY A CA 1
ATOM 641 C C . GLY A 1 89 ? -7.132 2.697 5.888 1.00 81.75 89 GLY A C 1
ATOM 642 O O . GLY A 1 89 ? -6.959 2.380 4.713 1.00 81.75 89 GLY A O 1
ATOM 643 N N . LEU A 1 90 ? -7.629 3.877 6.253 1.00 84.88 90 LEU A N 1
ATOM 644 C CA . LEU A 1 90 ? -7.788 5.002 5.330 1.00 84.88 90 LEU A CA 1
ATOM 645 C C . LEU A 1 90 ? -6.406 5.562 4.972 1.00 84.88 90 LEU A C 1
ATOM 647 O O . LEU A 1 90 ? -5.533 5.621 5.844 1.00 84.88 90 LEU A O 1
ATOM 651 N N . MET A 1 91 ? -6.203 5.940 3.711 1.00 87.12 91 MET A N 1
ATOM 652 C CA . MET A 1 91 ? -4.919 6.456 3.244 1.00 87.12 91 MET A CA 1
ATOM 653 C C . MET A 1 91 ? -5.083 7.603 2.247 1.00 87.12 91 MET A C 1
ATOM 655 O O . MET A 1 91 ? -5.697 7.419 1.199 1.00 87.12 91 MET A O 1
ATOM 659 N N . GLU A 1 92 ? -4.453 8.740 2.525 1.00 89.06 92 GLU A N 1
ATOM 660 C CA . GLU A 1 92 ? -4.485 9.933 1.665 1.00 89.06 92 GLU A CA 1
ATOM 661 C C . GLU A 1 92 ? -3.053 10.318 1.258 1.00 89.06 92 GLU A C 1
ATOM 663 O O . GLU A 1 92 ? -2.452 11.227 1.832 1.00 89.06 92 GLU A O 1
ATOM 668 N N . PRO A 1 93 ? -2.417 9.572 0.331 1.00 88.75 93 PRO A N 1
ATOM 669 C CA . PRO A 1 93 ? -1.040 9.841 -0.043 1.00 88.75 93 PRO A CA 1
ATOM 670 C C . PRO A 1 93 ? -0.955 11.006 -1.028 1.00 88.75 93 PRO A C 1
ATOM 672 O O . PRO A 1 93 ? -1.641 11.026 -2.051 1.00 88.75 93 PRO A O 1
ATOM 675 N N . SER A 1 94 ? -0.043 11.937 -0.761 1.00 86.62 94 SER A N 1
ATOM 676 C CA . SER A 1 94 ? 0.262 13.059 -1.645 1.00 86.62 94 SER A CA 1
ATOM 677 C C . SER A 1 94 ? 1.730 13.052 -2.061 1.00 86.62 94 SER A C 1
ATOM 679 O O . SER A 1 94 ? 2.643 12.890 -1.248 1.00 86.62 94 SER A O 1
ATOM 681 N N . SER A 1 95 ? 1.969 13.221 -3.360 1.00 87.19 95 SER A N 1
ATOM 682 C CA . SER A 1 95 ? 3.322 13.287 -3.913 1.00 87.19 95 SER A CA 1
ATOM 683 C C . SER A 1 95 ? 3.474 14.430 -4.910 1.00 87.19 95 SER A C 1
ATOM 685 O O . SER A 1 95 ? 2.625 14.647 -5.776 1.00 87.19 95 SER A O 1
ATOM 687 N N . SER A 1 96 ? 4.581 15.159 -4.802 1.00 89.75 96 SER A N 1
ATOM 688 C CA . SER A 1 96 ? 4.922 16.250 -5.715 1.00 89.75 96 SER A CA 1
ATOM 689 C C . SER A 1 96 ? 6.366 16.128 -6.182 1.00 89.75 96 SER A C 1
ATOM 691 O O . SER A 1 96 ? 7.252 15.846 -5.369 1.00 89.75 96 SER A O 1
ATOM 693 N N . ASN A 1 97 ? 6.609 16.316 -7.483 1.00 91.25 97 ASN A N 1
ATOM 694 C CA . ASN A 1 97 ? 7.937 16.192 -8.100 1.00 91.25 97 ASN A CA 1
ATOM 695 C C . ASN A 1 97 ? 8.648 14.891 -7.682 1.00 91.25 97 ASN A C 1
ATOM 697 O O . ASN A 1 97 ? 9.816 14.901 -7.298 1.00 91.25 97 ASN A O 1
ATOM 701 N N . SER A 1 98 ? 7.908 13.784 -7.635 1.00 91.38 98 SER A N 1
ATOM 702 C CA . SER A 1 98 ? 8.377 12.541 -7.019 1.00 91.38 98 SER A CA 1
ATOM 703 C C . SER A 1 98 ? 8.518 11.423 -8.047 1.00 91.38 98 SER A C 1
ATOM 705 O O . SER A 1 98 ? 7.839 11.411 -9.076 1.00 91.38 98 SER A O 1
ATOM 707 N N . GLN A 1 99 ? 9.411 10.475 -7.770 1.00 92.50 99 GLN A N 1
ATOM 708 C CA . GLN A 1 99 ? 9.723 9.373 -8.678 1.00 92.50 99 GLN A CA 1
ATOM 709 C C . GLN A 1 99 ? 9.663 8.016 -7.977 1.00 92.50 99 GLN A C 1
ATOM 711 O O . GLN A 1 99 ? 10.103 7.887 -6.835 1.00 92.50 99 GLN A O 1
ATOM 716 N N . CYS A 1 100 ? 9.194 6.987 -8.687 1.00 92.06 100 CYS A N 1
ATOM 717 C CA . CYS A 1 100 ? 9.162 5.603 -8.201 1.00 92.06 100 CYS A CA 1
ATOM 718 C C . CYS A 1 100 ? 8.425 5.488 -6.856 1.00 92.06 100 CYS A C 1
ATOM 720 O O . CYS A 1 100 ? 9.033 5.174 -5.830 1.00 92.06 100 CYS A O 1
ATOM 722 N N . ILE A 1 101 ? 7.128 5.796 -6.859 1.00 91.38 101 ILE A N 1
ATOM 723 C CA . ILE A 1 101 ? 6.286 5.728 -5.660 1.00 91.38 101 ILE A CA 1
ATOM 724 C C . ILE A 1 101 ? 5.369 4.519 -5.781 1.00 91.38 101 ILE A C 1
ATOM 726 O O . ILE A 1 101 ? 4.620 4.410 -6.749 1.00 91.38 101 ILE A O 1
ATOM 730 N N . GLU A 1 102 ? 5.394 3.637 -4.787 1.00 95.00 102 GLU A N 1
ATOM 731 C CA . GLU A 1 102 ? 4.430 2.550 -4.665 1.00 95.00 102 GLU A CA 1
ATOM 732 C C . GLU A 1 102 ? 3.522 2.792 -3.454 1.00 95.00 102 GLU A C 1
ATOM 734 O O . GLU A 1 102 ? 3.983 2.973 -2.323 1.00 95.00 102 GLU A O 1
ATOM 739 N N . THR A 1 103 ? 2.210 2.792 -3.679 1.00 93.56 103 THR A N 1
ATOM 740 C CA . THR A 1 103 ? 1.211 2.923 -2.616 1.00 93.56 103 THR A CA 1
ATOM 741 C C . THR A 1 103 ? 0.262 1.728 -2.627 1.00 93.56 103 THR A C 1
ATOM 743 O O . THR A 1 103 ? -0.276 1.332 -3.664 1.00 93.56 103 THR A O 1
ATOM 746 N N . LYS A 1 104 ? 0.075 1.103 -1.461 1.00 93.44 104 LYS A N 1
ATOM 747 C CA . LYS A 1 104 ? -0.816 -0.051 -1.274 1.00 93.44 104 LYS A CA 1
ATOM 748 C C . LYS A 1 104 ? -1.773 0.211 -0.117 1.00 93.44 104 LYS A C 1
ATOM 750 O O . LYS A 1 104 ? -1.323 0.444 1.004 1.00 93.44 104 LYS A O 1
ATOM 755 N N . SER A 1 105 ? -3.077 0.101 -0.364 1.00 89.38 105 SER A N 1
ATOM 756 C CA . SER A 1 105 ? -4.102 0.164 0.683 1.00 89.38 105 SER A CA 1
ATOM 757 C C . SER A 1 105 ? -5.102 -0.988 0.612 1.00 89.38 105 SER A C 1
ATOM 759 O O . SER A 1 105 ? -5.495 -1.446 -0.463 1.00 89.38 105 SER A O 1
ATOM 761 N N . HIS A 1 106 ? -5.558 -1.447 1.777 1.00 84.69 106 HIS A N 1
ATOM 762 C CA . HIS A 1 106 ? -6.729 -2.322 1.891 1.00 84.69 106 HIS A CA 1
ATOM 763 C C . HIS A 1 106 ? -8.026 -1.576 2.266 1.00 84.69 106 HIS A C 1
ATOM 765 O O . HIS A 1 106 ? -9.090 -2.196 2.267 1.00 84.69 106 HIS A O 1
ATOM 771 N N . GLY A 1 107 ? -7.955 -0.278 2.581 1.00 80.19 107 GLY A N 1
ATOM 772 C CA . GLY A 1 107 ? -9.098 0.569 2.940 1.00 80.19 107 GLY A CA 1
ATOM 773 C C . GLY A 1 107 ? -9.473 1.575 1.847 1.00 80.19 107 GLY A C 1
ATOM 774 O O . GLY A 1 107 ? -9.247 1.327 0.664 1.00 80.19 107 GLY A O 1
ATOM 775 N N . LEU A 1 108 ? -10.089 2.697 2.239 1.00 82.50 108 LEU A N 1
ATOM 776 C CA . LEU A 1 108 ? -10.305 3.820 1.314 1.00 82.50 108 LEU A CA 1
ATOM 777 C C . LEU A 1 108 ? -8.957 4.469 0.992 1.00 82.50 108 LEU A C 1
ATOM 779 O O . LEU A 1 108 ? -8.091 4.545 1.868 1.00 82.50 108 LEU A O 1
ATOM 783 N N . MET A 1 109 ? -8.783 4.908 -0.252 1.00 83.19 109 MET A N 1
ATOM 784 C CA . MET A 1 109 ? -7.543 5.527 -0.703 1.00 83.19 109 MET A CA 1
ATOM 785 C C . MET A 1 109 ? -7.804 6.717 -1.625 1.0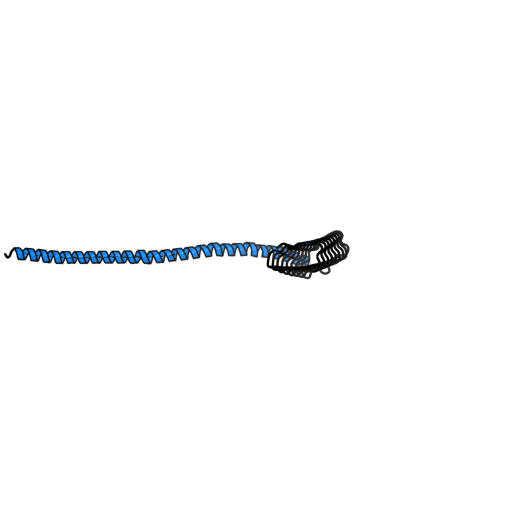0 83.19 109 MET A C 1
ATOM 787 O O . MET A 1 109 ? -8.436 6.555 -2.666 1.00 83.19 109 MET A O 1
ATOM 791 N N . GLU A 1 110 ? -7.245 7.874 -1.292 1.00 83.38 110 GLU A N 1
ATOM 792 C CA . GLU A 1 110 ? -7.368 9.106 -2.086 1.00 83.38 110 GLU A CA 1
ATOM 793 C C . GLU A 1 110 ? -5.969 9.586 -2.511 1.00 83.38 110 GLU A C 1
ATOM 795 O O . GLU A 1 110 ? -5.395 10.484 -1.896 1.00 83.38 110 GLU A O 1
ATOM 800 N N . PRO A 1 111 ? -5.328 8.931 -3.502 1.00 83.69 111 PRO A N 1
ATOM 801 C CA . PRO A 1 111 ? -3.976 9.289 -3.894 1.00 83.69 111 PRO A CA 1
ATOM 802 C C . PRO A 1 111 ? -3.962 10.533 -4.785 1.00 83.69 111 PRO A C 1
ATOM 804 O O . PRO A 1 111 ? -4.712 10.627 -5.759 1.00 83.69 111 PRO A O 1
ATOM 807 N N . SER A 1 112 ? -3.040 11.449 -4.497 1.00 82.38 112 SER A N 1
ATOM 808 C CA . SER A 1 112 ? -2.768 12.627 -5.317 1.00 82.38 112 SER A CA 1
ATOM 809 C C . SER A 1 112 ? -1.307 12.680 -5.764 1.00 82.38 112 SER A C 1
ATOM 811 O O . SER A 1 112 ? -0.370 12.460 -4.987 1.00 82.38 112 SER A O 1
ATOM 813 N N . SER A 1 113 ? -1.091 12.970 -7.047 1.00 80.88 113 SER A N 1
ATOM 814 C CA . SER A 1 113 ? 0.254 13.162 -7.592 1.00 80.88 113 SER A CA 1
ATOM 815 C C . SER A 1 113 ? 0.345 14.349 -8.548 1.00 80.88 113 SER A C 1
ATOM 817 O O . SER A 1 113 ? -0.488 14.517 -9.441 1.00 80.88 113 SER A O 1
ATOM 819 N N . SER A 1 114 ? 1.405 15.142 -8.410 1.00 83.44 114 SER A N 1
ATOM 820 C CA . SER A 1 114 ? 1.706 16.269 -9.296 1.00 83.44 114 SER A CA 1
ATOM 821 C C . SER A 1 114 ? 3.158 16.225 -9.755 1.00 83.44 114 SER A C 1
ATOM 823 O O . SER A 1 114 ? 4.056 16.060 -8.931 1.00 83.44 114 SER A O 1
ATOM 825 N N . ASN A 1 115 ? 3.402 16.404 -11.058 1.00 85.69 115 ASN A N 1
ATOM 826 C CA . ASN A 1 115 ? 4.750 16.369 -11.642 1.00 85.69 115 ASN A CA 1
ATOM 827 C C . ASN A 1 115 ? 5.525 15.085 -11.289 1.00 85.69 115 ASN A C 1
ATOM 829 O O . ASN A 1 115 ? 6.731 15.124 -11.040 1.00 85.69 115 ASN A O 1
ATOM 833 N N . SER A 1 116 ? 4.829 13.952 -11.217 1.00 85.81 116 SER A N 1
ATOM 834 C CA . SER A 1 116 ? 5.396 12.702 -10.716 1.00 85.81 116 SER A CA 1
ATOM 835 C C . SER A 1 116 ? 5.602 11.677 -11.832 1.00 85.81 116 SER A C 1
ATOM 837 O O . SER A 1 116 ? 4.884 11.672 -12.838 1.00 85.81 116 SER A O 1
ATOM 839 N N . GLN A 1 117 ? 6.582 10.788 -11.658 1.00 87.94 117 GLN A N 1
ATOM 840 C CA . GLN A 1 117 ? 6.896 9.727 -12.619 1.00 87.94 117 GLN A CA 1
ATOM 841 C C . GLN A 1 117 ? 6.980 8.348 -11.959 1.00 87.94 117 GLN A C 1
ATOM 843 O O . GLN A 1 117 ? 7.602 8.191 -10.910 1.00 87.94 117 GLN A O 1
ATOM 848 N N . GLY A 1 118 ? 6.405 7.329 -12.603 1.00 86.38 118 GLY A N 1
ATOM 849 C CA . GLY A 1 118 ? 6.503 5.941 -12.139 1.00 86.38 118 GLY A CA 1
ATOM 850 C C . GLY A 1 118 ? 5.774 5.723 -10.814 1.00 86.38 118 GLY A C 1
ATOM 851 O O . GLY A 1 118 ? 6.393 5.340 -9.824 1.00 86.38 118 GLY A O 1
ATOM 852 N N . ILE A 1 119 ? 4.475 6.021 -10.785 1.00 86.25 119 ILE A N 1
ATOM 853 C CA . ILE A 1 119 ? 3.638 5.844 -9.594 1.00 86.25 119 ILE A CA 1
ATOM 854 C C . ILE A 1 119 ? 2.793 4.593 -9.785 1.00 86.25 119 ILE A C 1
ATOM 856 O O . ILE A 1 119 ? 1.992 4.535 -10.715 1.00 86.25 119 ILE A O 1
ATOM 860 N N . GLU A 1 120 ? 2.933 3.615 -8.898 1.00 89.25 120 GLU A N 1
ATOM 861 C CA . GLU A 1 120 ? 2.039 2.462 -8.837 1.00 89.25 120 GLU A CA 1
ATOM 862 C C . GLU A 1 120 ? 1.156 2.566 -7.592 1.00 89.25 120 GLU A C 1
ATOM 864 O O . GLU A 1 120 ? 1.637 2.664 -6.465 1.00 89.25 120 GLU A O 1
ATOM 869 N N . THR A 1 121 ? -0.158 2.533 -7.788 1.00 87.94 121 THR A N 1
ATOM 870 C CA . THR A 1 121 ? -1.143 2.578 -6.706 1.00 87.94 121 THR A CA 1
ATOM 871 C C . THR A 1 121 ? -2.041 1.346 -6.771 1.00 87.94 121 THR A C 1
ATOM 873 O O . THR A 1 121 ? -2.599 1.010 -7.820 1.00 87.94 121 THR A O 1
ATOM 876 N N . LYS A 1 122 ? -2.169 0.634 -5.649 1.00 88.75 122 LYS A N 1
ATOM 877 C CA . LYS A 1 122 ? -2.992 -0.574 -5.516 1.00 88.75 122 LYS A CA 1
ATOM 878 C C . LYS A 1 122 ? -3.963 -0.416 -4.349 1.00 88.75 122 LYS A C 1
ATOM 880 O O . LYS A 1 122 ? -3.531 -0.210 -3.218 1.00 88.75 122 LYS A O 1
ATOM 885 N N . SER A 1 123 ? -5.261 -0.568 -4.600 1.00 83.38 123 SER A N 1
ATOM 886 C CA . SER A 1 123 ? -6.290 -0.571 -3.553 1.00 83.38 123 SER A CA 1
ATOM 887 C C . SER A 1 123 ? -7.203 -1.795 -3.627 1.00 83.38 123 SER A C 1
ATOM 889 O O . SER A 1 123 ? -7.594 -2.246 -4.705 1.00 83.38 123 SER A O 1
ATOM 891 N N . HIS A 1 124 ? -7.584 -2.325 -2.464 1.00 80.19 124 HIS A N 1
ATOM 892 C CA . HIS A 1 124 ? -8.683 -3.290 -2.339 1.00 80.19 124 HIS A CA 1
ATOM 893 C C . HIS A 1 124 ? -10.009 -2.655 -1.873 1.00 80.19 124 HIS A C 1
ATOM 895 O O . HIS A 1 124 ? -11.022 -3.355 -1.822 1.00 80.19 124 HIS A O 1
ATOM 901 N N . GLY A 1 125 ? -10.022 -1.358 -1.543 1.00 76.06 125 GLY A N 1
ATOM 902 C CA . GLY A 1 125 ? -11.210 -0.603 -1.130 1.00 76.06 125 GLY A CA 1
ATOM 903 C C . GLY A 1 125 ? -11.685 0.402 -2.185 1.00 76.06 125 GLY A C 1
ATOM 904 O O . GLY A 1 125 ? -11.480 0.200 -3.381 1.00 76.06 125 GLY A O 1
ATOM 905 N N . LEU A 1 126 ? -12.371 1.470 -1.757 1.00 75.75 126 LEU A N 1
ATOM 906 C CA . LEU A 1 126 ? -12.691 2.583 -2.664 1.00 75.75 126 LEU A CA 1
ATOM 907 C C . LEU A 1 126 ? -11.407 3.362 -2.973 1.00 75.75 126 LEU A C 1
ATOM 909 O O . LEU A 1 126 ? -10.543 3.487 -2.103 1.00 75.75 126 LEU A O 1
ATOM 913 N N . MET A 1 127 ? -11.287 3.864 -4.198 1.00 77.56 127 MET A N 1
ATOM 914 C CA . MET A 1 127 ? -10.119 4.614 -4.645 1.00 77.56 127 MET A CA 1
ATOM 915 C C . MET A 1 127 ? -10.523 5.846 -5.456 1.00 77.56 127 MET A C 1
ATOM 917 O O . MET A 1 127 ? -11.213 5.709 -6.465 1.00 77.56 127 MET A O 1
ATOM 921 N N . GLU A 1 128 ? -10.035 7.019 -5.070 1.00 76.75 128 GLU A N 1
ATOM 922 C CA . GLU A 1 128 ? -10.292 8.287 -5.769 1.00 76.75 128 GLU A CA 1
ATOM 923 C C . GLU A 1 128 ? -8.956 8.919 -6.195 1.00 76.75 128 GLU A C 1
ATOM 925 O O . GLU A 1 128 ? -8.413 9.772 -5.494 1.00 76.75 128 GLU A O 1
ATOM 930 N N . PRO A 1 129 ? -8.331 8.440 -7.292 1.00 78.81 129 PRO A N 1
ATOM 931 C CA . PRO A 1 129 ? -7.029 8.937 -7.706 1.00 78.81 129 PRO A CA 1
ATOM 932 C C . PRO A 1 129 ? -7.131 10.265 -8.458 1.00 78.81 129 PRO A C 1
ATOM 934 O O . PRO A 1 129 ? -7.935 10.415 -9.384 1.00 78.81 129 PRO A O 1
ATOM 937 N N . SER A 1 130 ? -6.223 11.181 -8.123 1.00 76.94 130 SER A N 1
ATOM 938 C CA . SER A 1 130 ? -6.005 12.431 -8.843 1.00 76.94 130 SER A CA 1
ATOM 939 C C . SER A 1 130 ? -4.559 12.567 -9.321 1.00 76.94 130 SER A C 1
ATOM 941 O O . SER A 1 130 ? -3.607 12.368 -8.564 1.00 76.94 130 SER A O 1
ATOM 943 N N . SER A 1 131 ? -4.372 12.909 -10.598 1.00 75.69 131 SER A N 1
ATOM 944 C CA . SER A 1 131 ? -3.035 13.158 -11.146 1.00 75.69 131 SER A CA 1
ATOM 945 C C . SER A 1 131 ? -2.988 14.367 -12.075 1.00 75.69 131 SER A C 1
ATOM 947 O O . SER A 1 131 ? -3.875 14.579 -12.909 1.00 75.69 131 SER A O 1
ATOM 949 N N . SER A 1 132 ? -1.908 15.140 -11.953 1.00 75.75 132 SER A N 1
ATOM 950 C CA . SER A 1 132 ? -1.597 16.279 -12.818 1.00 75.75 132 SER A CA 1
ATOM 951 C C . SER A 1 132 ? -0.156 16.198 -13.310 1.00 75.75 132 SER A C 1
ATOM 953 O O . SER A 1 132 ? 0.754 15.901 -12.533 1.00 75.75 132 SER A O 1
ATOM 955 N N . ASN A 1 133 ? 0.051 16.441 -14.607 1.00 77.38 133 ASN A N 1
ATOM 956 C CA . ASN A 1 133 ? 1.372 16.473 -15.245 1.00 77.38 133 ASN A CA 1
ATOM 957 C C . ASN A 1 133 ? 2.259 15.270 -14.861 1.00 77.38 133 ASN A C 1
ATOM 959 O O . ASN A 1 133 ? 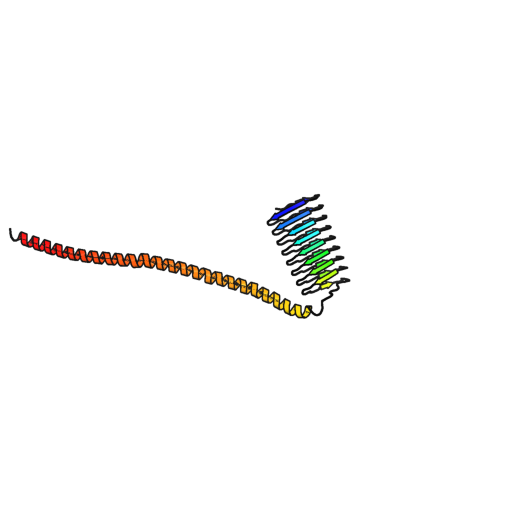3.416 15.419 -14.477 1.00 77.38 133 ASN A O 1
ATOM 963 N N . SER A 1 134 ? 1.674 14.074 -14.869 1.00 77.94 134 SER A N 1
ATOM 964 C CA . SER A 1 134 ? 2.305 12.864 -14.345 1.00 77.94 134 SER A CA 1
ATOM 965 C C . SER A 1 134 ? 2.433 11.794 -15.435 1.00 77.94 134 SER A C 1
ATOM 967 O O . SER A 1 134 ? 1.571 11.673 -16.314 1.00 77.94 134 SER A O 1
ATOM 969 N N . GLN A 1 135 ? 3.517 11.015 -15.397 1.00 78.88 135 GLN A N 1
ATOM 970 C CA . GLN A 1 135 ? 3.827 9.977 -16.390 1.00 78.88 135 GLN A CA 1
ATOM 971 C C . GLN A 1 135 ? 4.064 8.615 -15.729 1.00 78.88 135 GLN A C 1
ATOM 973 O O . GLN A 1 135 ? 4.591 8.530 -14.625 1.00 78.88 135 GLN A O 1
ATOM 978 N N . GLY A 1 136 ? 3.695 7.530 -16.417 1.00 80.44 136 GLY A N 1
ATOM 979 C CA . GLY A 1 136 ? 3.866 6.172 -15.885 1.00 80.44 136 GLY A CA 1
ATOM 980 C C . GLY A 1 136 ? 3.074 5.939 -14.596 1.00 80.44 136 GLY A C 1
ATOM 981 O O . GLY A 1 136 ? 3.634 5.459 -13.617 1.00 80.44 136 GLY A O 1
ATOM 982 N N . ILE A 1 137 ? 1.800 6.346 -14.585 1.00 80.69 137 ILE A N 1
ATOM 983 C CA . ILE A 1 137 ? 0.893 6.161 -13.448 1.00 80.69 137 ILE A CA 1
ATOM 984 C C . ILE A 1 137 ? 0.071 4.897 -13.674 1.00 80.69 137 ILE A C 1
ATOM 986 O O . ILE A 1 137 ? -0.766 4.850 -14.574 1.00 80.69 137 ILE A O 1
ATOM 990 N N . GLU A 1 138 ? 0.293 3.884 -12.848 1.00 81.19 138 GLU A N 1
ATOM 991 C CA . GLU A 1 138 ? -0.479 2.649 -12.844 1.00 81.19 138 GLU A CA 1
ATOM 992 C C . GLU A 1 138 ? -1.393 2.618 -11.614 1.00 81.19 138 GLU A C 1
ATOM 994 O O . GLU A 1 138 ? -0.945 2.713 -10.472 1.00 81.19 138 GLU A O 1
ATOM 999 N N . THR A 1 139 ? -2.700 2.495 -11.84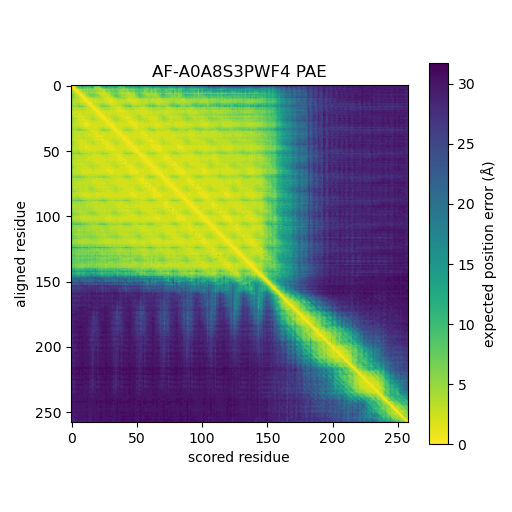1 1.00 79.06 139 THR A N 1
ATOM 1000 C CA . THR A 1 139 ? -3.715 2.432 -10.785 1.00 79.06 139 THR A CA 1
ATOM 1001 C C . THR A 1 139 ? -4.483 1.116 -10.899 1.00 79.06 139 THR A C 1
ATOM 1003 O O . THR A 1 139 ? -5.091 0.805 -11.924 1.00 79.06 139 THR A O 1
ATOM 1006 N N . LYS A 1 140 ? -4.449 0.303 -9.840 1.00 80.31 140 LYS A N 1
ATOM 1007 C CA . LYS A 1 140 ? -5.167 -0.977 -9.745 1.00 80.31 140 LYS A CA 1
ATOM 1008 C C . LYS A 1 140 ? -6.110 -0.930 -8.550 1.00 80.31 140 LYS A C 1
ATOM 1010 O O . LYS A 1 140 ? -5.658 -0.872 -7.412 1.00 80.31 140 LYS A O 1
ATOM 1015 N N . SER A 1 141 ? -7.416 -1.005 -8.795 1.00 75.94 141 SER A N 1
ATOM 1016 C CA . SER A 1 141 ? -8.408 -1.181 -7.731 1.00 75.94 141 SER A CA 1
ATOM 1017 C C . SER A 1 141 ? -9.193 -2.475 -7.917 1.00 75.94 141 SER A C 1
ATOM 1019 O O . SER A 1 141 ? -9.676 -2.771 -9.013 1.00 75.94 141 SER A O 1
ATOM 1021 N N . HIS A 1 142 ? -9.328 -3.240 -6.833 1.00 73.38 142 HIS A N 1
ATOM 1022 C CA . HIS A 1 142 ? -10.275 -4.354 -6.730 1.00 73.38 142 HIS A CA 1
ATOM 1023 C C . HIS A 1 142 ? -11.632 -3.924 -6.139 1.00 73.38 142 HIS A C 1
ATOM 1025 O O . HIS A 1 142 ? -12.559 -4.736 -6.098 1.00 73.38 142 HIS A O 1
ATOM 1031 N N . GLY A 1 143 ? -11.752 -2.672 -5.682 1.00 67.50 143 GLY A N 1
ATOM 1032 C CA . GLY A 1 143 ? -12.998 -2.062 -5.223 1.00 67.50 143 GLY A CA 1
ATOM 1033 C C . GLY A 1 143 ? -13.576 -1.078 -6.245 1.00 67.50 143 GLY A C 1
ATOM 1034 O O . GLY A 1 143 ? -13.458 -1.280 -7.453 1.00 67.50 143 GLY A O 1
ATOM 1035 N N . LEU A 1 144 ? -14.254 -0.028 -5.771 1.00 64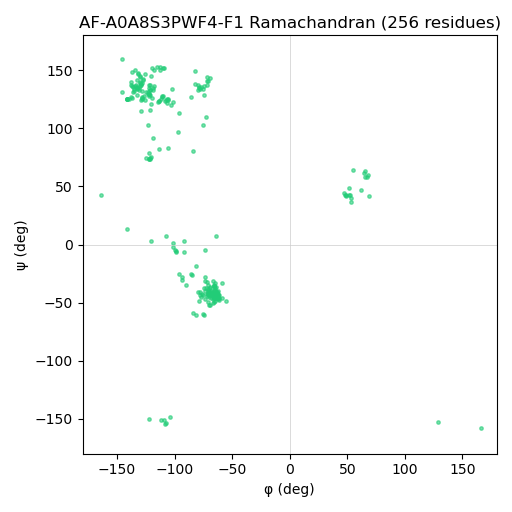.38 144 LEU A N 1
ATOM 1036 C CA . LEU A 1 144 ? -14.733 1.047 -6.653 1.00 64.38 144 LEU A CA 1
ATOM 1037 C C . LEU A 1 144 ? -13.604 2.043 -6.925 1.00 64.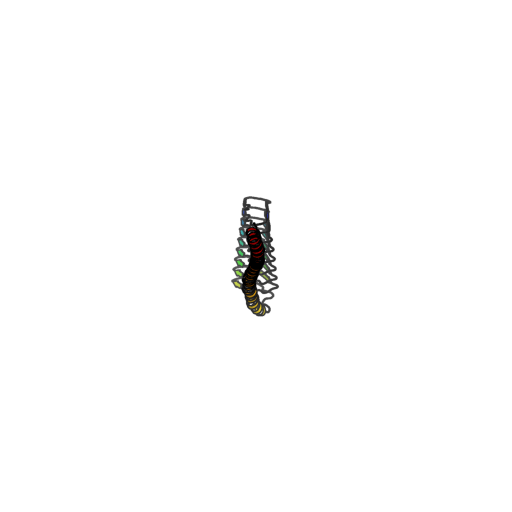38 144 LEU A C 1
ATOM 1039 O O . LEU A 1 144 ? -12.746 2.245 -6.069 1.00 64.38 144 LEU A O 1
ATOM 1043 N N . MET A 1 145 ? -13.615 2.659 -8.106 1.00 70.88 145 MET A N 1
ATOM 1044 C CA . MET A 1 145 ? -12.607 3.630 -8.520 1.00 70.88 145 MET A CA 1
ATOM 1045 C C . MET A 1 145 ? -13.262 4.816 -9.233 1.00 70.88 145 MET A C 1
ATOM 1047 O O . MET A 1 145 ? -14.003 4.609 -10.197 1.00 70.88 145 MET A O 1
ATOM 1051 N N . GLU A 1 146 ? -12.964 6.031 -8.778 1.00 65.44 146 GLU A N 1
ATOM 1052 C CA . GLU A 1 146 ? -13.409 7.290 -9.387 1.00 65.44 146 GLU A CA 1
ATOM 1053 C C . GLU A 1 146 ? -12.188 8.112 -9.831 1.00 65.44 146 GLU A C 1
ATOM 1055 O O . GLU A 1 146 ? -11.596 8.832 -9.031 1.00 65.44 146 GLU A O 1
ATOM 1060 N N . PRO A 1 147 ? -11.727 7.954 -11.085 1.00 63.66 147 PRO A N 1
ATOM 1061 C CA . PRO A 1 147 ? -10.522 8.626 -11.555 1.00 63.66 147 PRO A CA 1
ATOM 1062 C C . PRO A 1 147 ? -10.789 10.072 -11.993 1.00 63.66 147 PRO A C 1
ATOM 1064 O O . PRO A 1 147 ? -11.723 10.334 -12.750 1.00 63.66 147 PRO A O 1
ATOM 1067 N N . SER A 1 148 ? -9.891 10.988 -11.623 1.00 57.03 148 SER A N 1
ATOM 1068 C CA . SER A 1 148 ? -9.819 12.346 -12.176 1.00 57.03 148 SER A CA 1
ATOM 1069 C C . SER A 1 148 ? -8.385 12.641 -12.625 1.00 57.03 148 SER A C 1
ATOM 1071 O O . SER A 1 148 ? -7.461 12.666 -11.818 1.00 57.03 148 SER A O 1
ATOM 1073 N N . SER A 1 149 ? -8.151 12.827 -13.926 1.00 56.06 149 SER A N 1
ATOM 1074 C CA . SER A 1 149 ? -6.801 13.070 -14.456 1.00 56.06 149 SER A CA 1
ATOM 1075 C C . SER A 1 149 ? -6.785 14.239 -15.430 1.00 56.06 149 SER A C 1
ATOM 1077 O O . SER A 1 149 ? -7.517 14.220 -16.420 1.00 56.06 149 SER A O 1
ATOM 1079 N N . ASN A 1 150 ? -5.879 15.191 -15.208 1.00 45.75 150 ASN A N 1
ATOM 1080 C CA . ASN A 1 150 ? -5.580 16.261 -16.155 1.00 45.75 150 ASN A CA 1
ATOM 1081 C C . ASN A 1 150 ? -4.166 16.054 -16.719 1.00 45.75 150 ASN A C 1
ATOM 1083 O O . ASN A 1 150 ?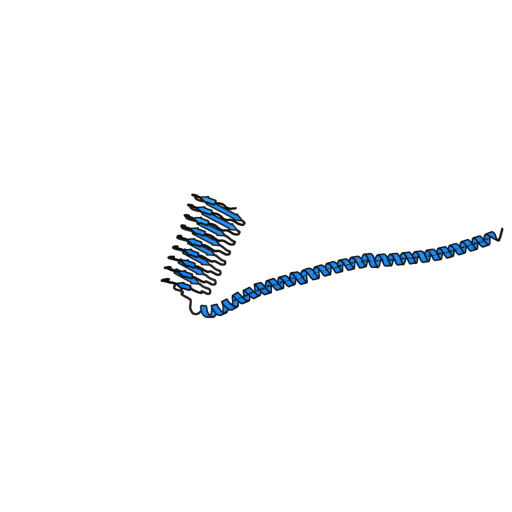 -3.203 15.883 -15.971 1.00 45.75 150 ASN A O 1
ATOM 1087 N N . ASN A 1 151 ? -4.039 16.061 -18.050 1.00 48.53 151 ASN A N 1
ATOM 1088 C CA . ASN A 1 151 ? -2.757 16.021 -18.766 1.00 48.53 151 ASN A CA 1
ATOM 1089 C C . ASN A 1 151 ? -1.808 14.874 -18.324 1.00 48.53 151 ASN A C 1
ATOM 1091 O O . ASN A 1 151 ? -0.644 15.107 -18.004 1.00 48.53 151 ASN A O 1
ATOM 1095 N N . SER A 1 152 ? -2.319 13.638 -18.241 1.00 53.22 152 SER A N 1
ATOM 1096 C CA . SER A 1 152 ? -1.567 12.442 -17.812 1.00 53.22 152 SER A CA 1
ATOM 1097 C C . SER A 1 152 ? -1.537 11.398 -18.936 1.00 53.22 152 SER A C 1
ATOM 1099 O O . SER A 1 152 ? -2.579 11.032 -19.472 1.00 53.22 152 SER A O 1
ATOM 1101 N N . GLN A 1 153 ? -0.347 10.926 -19.321 1.00 46.62 153 GLN A N 1
ATOM 1102 C CA . GLN A 1 153 ? -0.127 10.266 -20.622 1.00 46.62 153 GLN A CA 1
ATOM 1103 C C . GLN A 1 153 ? -0.283 8.728 -20.612 1.00 46.62 153 GLN A C 1
ATOM 1105 O O . GLN A 1 153 ? -0.062 8.092 -21.636 1.00 46.62 153 GLN A O 1
ATOM 1110 N N . SER A 1 154 ? -0.658 8.109 -19.484 1.00 48.41 154 SER A N 1
ATOM 1111 C CA . SER A 1 154 ? -0.811 6.643 -19.386 1.00 48.41 154 SER A CA 1
ATOM 1112 C C . SER A 1 154 ? -1.606 6.180 -18.151 1.00 48.41 154 SER A C 1
ATOM 1114 O O . SER A 1 154 ? -1.212 5.220 -17.496 1.00 48.41 154 SER A O 1
ATOM 1116 N N . ALA A 1 155 ? -2.716 6.832 -17.794 1.00 52.81 155 ALA A N 1
ATOM 1117 C CA . ALA A 1 155 ? -3.634 6.227 -16.825 1.00 52.81 155 ALA A CA 1
ATOM 1118 C C . ALA A 1 155 ? -4.405 5.111 -17.550 1.00 52.81 155 ALA A C 1
ATOM 1120 O O . ALA A 1 155 ? -5.286 5.408 -18.353 1.00 52.81 155 ALA A O 1
ATOM 1121 N N . ILE A 1 156 ? -4.051 3.839 -17.340 1.00 50.66 156 ILE A N 1
ATOM 1122 C CA . ILE A 1 156 ? -4.819 2.701 -17.870 1.00 50.66 156 ILE A CA 1
ATOM 1123 C C . ILE A 1 156 ? -5.751 2.199 -16.758 1.00 50.66 156 ILE A C 1
ATOM 1125 O O . ILE A 1 156 ? -5.318 1.412 -15.916 1.00 50.66 156 ILE A O 1
ATOM 1129 N N . PRO A 1 157 ? -7.034 2.606 -16.720 1.00 52.81 157 PRO A N 1
ATOM 1130 C CA . PRO A 1 157 ? -7.970 2.094 -15.735 1.00 52.81 157 PRO A CA 1
ATOM 1131 C C . PRO A 1 157 ? -8.533 0.758 -16.250 1.00 52.81 157 PRO A C 1
ATOM 1133 O O . PRO A 1 157 ? -9.620 0.690 -16.822 1.00 52.81 157 PRO A O 1
ATOM 1136 N N . ASN A 1 158 ? -7.770 -0.325 -16.082 1.00 46.25 158 ASN A N 1
ATOM 1137 C CA . ASN A 1 158 ? -8.039 -1.644 -16.681 1.00 46.25 158 ASN A CA 1
ATOM 1138 C C . ASN A 1 158 ? -9.340 -2.355 -16.213 1.00 46.25 158 ASN A C 1
ATOM 1140 O O . ASN A 1 158 ? -9.575 -3.500 -16.591 1.00 46.25 158 ASN A O 1
ATOM 1144 N N . SER A 1 159 ? -10.225 -1.718 -15.435 1.00 42.66 159 SER A N 1
ATOM 1145 C CA . SER A 1 159 ? -11.492 -2.325 -14.976 1.00 42.66 159 SER A CA 1
ATOM 1146 C C . SER A 1 159 ? -12.715 -1.382 -14.934 1.00 42.66 159 SER A C 1
ATOM 1148 O O . SER A 1 159 ? -13.750 -1.735 -14.368 1.00 42.66 159 SER A O 1
ATOM 1150 N N . CYS A 1 160 ? -12.645 -0.195 -15.548 1.00 42.50 160 CYS A N 1
ATOM 1151 C CA . CYS A 1 160 ? -13.407 0.976 -15.084 1.00 42.50 160 CYS A CA 1
ATOM 1152 C C . CYS A 1 160 ? -14.890 1.126 -15.478 1.00 42.50 160 CYS A C 1
ATOM 1154 O O . CYS A 1 160 ? -15.578 1.919 -14.849 1.00 42.50 160 CYS A O 1
ATOM 1156 N N . MET A 1 161 ? -15.440 0.465 -16.500 1.00 34.97 161 MET A N 1
ATOM 1157 C CA . MET A 1 161 ? -16.743 0.944 -17.025 1.00 34.97 161 MET A CA 1
ATOM 1158 C C . MET A 1 161 ? -17.995 0.274 -16.432 1.00 34.97 161 MET A C 1
ATOM 1160 O O . MET A 1 161 ? -19.045 0.907 -16.355 1.00 34.97 161 MET A O 1
ATOM 1164 N N . VAL A 1 162 ? -17.927 -0.977 -15.965 1.00 40.84 162 VAL A N 1
ATOM 1165 C CA . VAL A 1 162 ? -19.141 -1.728 -15.558 1.00 40.84 162 VAL A CA 1
ATOM 1166 C C . VAL A 1 162 ? -19.415 -1.651 -14.045 1.00 40.84 162 VAL A C 1
ATOM 1168 O O . VAL A 1 162 ? -20.564 -1.742 -13.607 1.00 40.84 162 VAL A O 1
ATOM 1171 N N . SER A 1 163 ? -18.384 -1.432 -13.227 1.00 45.78 163 SER A N 1
ATOM 1172 C CA . SER A 1 163 ? -18.484 -1.312 -11.764 1.00 45.78 163 SER A CA 1
ATOM 1173 C C . SER A 1 163 ? -18.827 0.103 -11.290 1.00 45.78 163 SER A C 1
ATOM 1175 O O . SER A 1 163 ? -19.444 0.235 -10.233 1.00 45.78 163 SER A O 1
ATOM 1177 N N . SER A 1 164 ? -18.511 1.147 -12.064 1.00 44.75 164 SER A N 1
ATOM 1178 C CA . SER A 1 164 ? -18.668 2.543 -11.631 1.00 44.75 164 SER A CA 1
ATOM 1179 C C . SER A 1 164 ? -20.123 2.999 -11.526 1.00 44.75 164 SER A C 1
ATOM 1181 O O . SER A 1 164 ? -20.483 3.610 -10.527 1.00 44.75 164 SER A O 1
ATOM 1183 N N . VAL A 1 165 ? -21.016 2.626 -12.452 1.00 40.56 165 VAL A N 1
ATOM 1184 C CA . VAL A 1 165 ? -22.439 3.037 -12.372 1.00 40.56 165 VAL A CA 1
ATOM 1185 C C . VAL A 1 165 ? -23.175 2.311 -11.238 1.00 40.56 165 VAL A C 1
ATOM 1187 O O . VAL A 1 165 ? -23.926 2.912 -10.471 1.00 40.56 165 VAL A O 1
ATOM 1190 N N . LYS A 1 166 ? -22.930 1.006 -11.078 1.00 43.00 166 LYS A N 1
ATOM 1191 C CA . LYS A 1 166 ? -23.539 0.198 -10.006 1.00 43.00 166 LYS A CA 1
ATOM 1192 C C . LYS A 1 166 ? -22.913 0.502 -8.637 1.00 43.00 166 LYS A C 1
ATOM 1194 O O . LYS A 1 166 ? -23.578 0.366 -7.611 1.00 43.00 166 LYS A O 1
ATOM 1199 N N . GLY A 1 167 ? -21.648 0.921 -8.640 1.00 48.44 167 GLY A N 1
ATOM 1200 C CA . GLY A 1 167 ? -20.868 1.361 -7.493 1.00 48.44 167 GLY A CA 1
ATOM 1201 C C . GLY A 1 167 ? -21.271 2.733 -6.975 1.00 48.44 167 GLY A C 1
ATOM 1202 O O . GLY A 1 167 ? -21.525 2.841 -5.784 1.00 48.44 167 GLY A O 1
ATOM 1203 N N . LEU A 1 168 ? -21.430 3.733 -7.846 1.00 44.34 168 LEU A N 1
ATOM 1204 C CA . LEU A 1 168 ? -21.913 5.076 -7.491 1.00 44.34 168 LEU A CA 1
ATOM 1205 C C . LEU A 1 168 ? -23.265 5.011 -6.775 1.00 44.34 168 LEU A C 1
ATOM 1207 O O . LEU A 1 168 ? -23.417 5.534 -5.675 1.00 44.34 168 LEU A O 1
ATOM 1211 N N . VAL A 1 169 ? -24.223 4.259 -7.325 1.00 47.53 169 VAL A N 1
ATOM 1212 C CA . VAL A 1 169 ? -25.551 4.101 -6.706 1.00 47.53 169 VAL A CA 1
ATOM 1213 C C . VAL A 1 169 ? -25.463 3.392 -5.347 1.00 47.53 169 VAL A C 1
ATOM 1215 O O . VAL A 1 169 ? -26.184 3.744 -4.417 1.00 47.53 169 VAL A O 1
ATOM 1218 N N . LYS A 1 170 ? -24.567 2.411 -5.186 1.00 47.25 170 LYS A N 1
ATOM 1219 C CA . LYS A 1 170 ? -24.429 1.647 -3.933 1.00 47.25 170 LYS A CA 1
ATOM 1220 C C . LYS A 1 170 ? -23.532 2.335 -2.897 1.00 47.25 170 LYS A C 1
ATOM 1222 O O . LYS A 1 170 ? -23.721 2.094 -1.710 1.00 47.25 170 LYS A O 1
ATOM 1227 N N . SER A 1 171 ? -22.592 3.174 -3.326 1.00 45.81 171 SER A N 1
ATOM 1228 C CA . SER A 1 171 ? -21.656 3.927 -2.487 1.00 45.81 171 SER A CA 1
ATOM 1229 C C . SER A 1 171 ? -22.305 5.212 -1.992 1.00 45.81 171 SER A C 1
ATOM 1231 O O . SER A 1 171 ? -22.543 5.317 -0.795 1.00 45.81 171 SER A O 1
ATOM 1233 N N . CYS A 1 172 ? -22.750 6.107 -2.883 1.00 43.81 172 CYS A N 1
ATOM 1234 C CA . CYS A 1 172 ? -23.371 7.376 -2.487 1.00 43.81 172 CYS A CA 1
ATOM 1235 C C . CYS A 1 172 ? -24.621 7.172 -1.620 1.00 43.81 172 CYS A C 1
ATOM 1237 O O . CYS A 1 172 ? -24.892 7.955 -0.718 1.00 43.81 172 CYS A O 1
ATOM 1239 N N . ILE A 1 173 ? -25.380 6.097 -1.852 1.00 47.16 173 ILE A N 1
ATOM 1240 C CA . ILE A 1 173 ? -26.552 5.779 -1.027 1.00 47.16 173 ILE A CA 1
ATOM 1241 C C . ILE A 1 173 ? -26.150 4.887 0.155 1.00 47.16 173 ILE A C 1
ATOM 1243 O O . ILE A 1 173 ? -26.688 5.031 1.243 1.00 47.16 173 ILE A O 1
ATOM 1247 N N . GLY A 1 174 ? -25.191 3.974 0.003 1.00 45.34 174 GLY A N 1
ATOM 1248 C CA . GLY A 1 174 ? -24.841 3.013 1.051 1.00 45.34 174 GLY A CA 1
ATOM 1249 C C . GLY A 1 174 ? -23.959 3.579 2.159 1.00 45.34 174 GLY A C 1
ATOM 1250 O O . GLY A 1 174 ? -24.271 3.359 3.327 1.00 45.34 174 GLY A O 1
ATOM 1251 N N . SER A 1 175 ? -22.871 4.284 1.841 1.00 52.31 175 SER A N 1
ATOM 1252 C CA . SER A 1 175 ? -21.941 4.824 2.844 1.00 52.31 175 SER A CA 1
ATOM 1253 C C . SER A 1 175 ? -22.516 6.065 3.523 1.00 52.31 175 SER A C 1
ATOM 1255 O O . SER A 1 175 ? -22.505 6.126 4.753 1.00 52.31 175 SER A O 1
ATOM 1257 N N . SER A 1 176 ? -23.133 6.978 2.767 1.00 49.09 176 SER A N 1
ATOM 1258 C CA . SER A 1 176 ? -23.775 8.169 3.331 1.00 49.09 176 SER A CA 1
ATOM 1259 C C . SER A 1 176 ? -24.974 7.803 4.207 1.00 49.09 176 SER A C 1
ATOM 1261 O O . SER A 1 176 ? -25.046 8.264 5.344 1.00 49.09 176 SER A O 1
ATOM 1263 N N . VAL A 1 177 ? -25.870 6.904 3.766 1.00 47.00 177 VAL A N 1
ATOM 1264 C CA . VAL A 1 177 ? -27.021 6.490 4.594 1.00 47.00 177 VAL A CA 1
ATOM 1265 C C . VAL A 1 177 ? -26.575 5.611 5.758 1.00 47.00 177 VAL A C 1
ATOM 1267 O O . VAL A 1 177 ? -27.033 5.826 6.873 1.00 47.00 177 VAL A O 1
ATOM 1270 N N . LYS A 1 178 ? -25.654 4.653 5.579 1.00 54.31 178 LYS A N 1
ATOM 1271 C CA . LYS A 1 178 ? -25.211 3.782 6.688 1.00 54.31 178 LYS A CA 1
ATOM 1272 C C . LYS A 1 178 ? -24.352 4.534 7.707 1.00 54.31 178 LYS A C 1
ATOM 1274 O O . LYS A 1 178 ? -24.464 4.250 8.899 1.00 54.31 178 LYS A O 1
ATOM 1279 N N . GLY A 1 179 ? -23.544 5.495 7.262 1.00 51.97 179 GLY A N 1
ATOM 1280 C CA . GLY A 1 179 ? -22.769 6.407 8.101 1.00 51.97 179 GLY A CA 1
ATOM 1281 C C . GLY A 1 179 ? -23.666 7.352 8.898 1.00 51.97 179 GLY A C 1
ATOM 1282 O O . GLY A 1 179 ? -23.560 7.379 10.122 1.00 51.97 179 GLY A O 1
ATOM 1283 N N . LEU A 1 180 ? -24.621 8.030 8.246 1.00 49.28 180 LEU A N 1
ATOM 1284 C CA . LEU A 1 180 ? -25.617 8.872 8.925 1.00 49.28 180 LEU A CA 1
ATOM 1285 C C . LEU A 1 180 ? -26.509 8.063 9.868 1.00 49.28 180 LEU A C 1
ATOM 1287 O O . LEU A 1 180 ? -26.730 8.471 11.001 1.00 49.28 180 LEU A O 1
ATOM 1291 N N . VAL A 1 181 ? -26.979 6.882 9.467 1.00 51.94 181 VAL A N 1
ATOM 1292 C CA . VAL A 1 181 ? -27.806 6.024 10.330 1.00 51.94 181 VAL A CA 1
ATOM 1293 C C . VAL A 1 181 ? -27.001 5.542 11.538 1.00 51.94 181 VAL A C 1
ATOM 1295 O O . VAL A 1 181 ? -27.471 5.628 12.671 1.00 51.94 181 VAL A O 1
ATOM 1298 N N . LYS A 1 182 ? -25.764 5.072 11.351 1.00 54.09 182 LYS A N 1
ATOM 1299 C CA . LYS A 1 182 ? -24.950 4.573 12.470 1.00 54.09 182 LYS A CA 1
ATOM 1300 C C . LYS A 1 182 ? -24.471 5.702 13.385 1.00 54.09 182 LYS A C 1
ATOM 1302 O O . LYS A 1 182 ? -24.462 5.516 14.601 1.00 54.09 182 LYS A O 1
ATOM 1307 N N . SER A 1 183 ? -24.108 6.850 12.817 1.00 50.72 183 SER A N 1
ATOM 1308 C CA . SER A 1 183 ? -23.657 8.023 13.564 1.00 50.72 183 SER A CA 1
ATOM 1309 C C . SER A 1 183 ? -24.830 8.725 14.241 1.00 50.72 183 SER A C 1
ATOM 1311 O O . SER A 1 183 ? -24.888 8.742 15.466 1.00 50.72 183 SER A O 1
ATOM 1313 N N . CYS A 1 184 ? -25.824 9.209 13.494 1.00 46.09 184 CYS A N 1
ATOM 1314 C CA . CYS A 1 184 ? -26.942 9.961 14.062 1.00 46.09 184 CYS A CA 1
ATOM 1315 C C . CYS A 1 184 ? -27.872 9.068 14.890 1.00 46.09 184 CYS A C 1
ATOM 1317 O O . CYS A 1 184 ? -28.117 9.360 16.052 1.00 46.09 184 CYS A O 1
ATOM 1319 N N . ILE A 1 185 ? -28.363 7.944 14.359 1.00 52.00 185 ILE A N 1
ATOM 1320 C CA . ILE A 1 185 ? -29.346 7.129 15.098 1.00 52.00 185 ILE A CA 1
ATOM 1321 C C . ILE A 1 185 ? -28.640 6.298 16.172 1.00 52.00 185 ILE A C 1
ATOM 1323 O O . ILE A 1 185 ? -29.088 6.252 17.315 1.00 52.00 185 ILE A O 1
ATOM 1327 N N . GLY A 1 186 ? -27.498 5.687 15.852 1.00 43.41 186 GLY A N 1
ATOM 1328 C CA . GLY A 1 186 ? -26.763 4.850 16.802 1.00 43.41 186 GLY A CA 1
ATOM 1329 C C . GLY A 1 186 ? -26.241 5.618 18.020 1.00 43.41 186 GLY A C 1
ATOM 1330 O O . GLY A 1 186 ? -26.409 5.147 19.147 1.00 43.41 186 GLY A O 1
ATOM 1331 N N . SER A 1 187 ? -25.641 6.798 17.829 1.00 56.56 187 SER A N 1
ATOM 1332 C CA . SER A 1 187 ? -25.118 7.587 18.952 1.00 56.56 187 SER A CA 1
ATOM 1333 C C . SER A 1 187 ? -26.221 8.339 19.703 1.00 56.56 187 SER A C 1
ATOM 1335 O O . SER A 1 187 ? -26.234 8.296 20.936 1.00 56.56 187 SER A O 1
ATOM 1337 N N . SER A 1 188 ? -27.203 8.929 19.006 1.00 49.75 188 SER A N 1
ATOM 1338 C CA . SER A 1 188 ? -28.289 9.665 19.662 1.00 49.75 188 SER A CA 1
ATOM 1339 C C . SER A 1 188 ? -29.258 8.742 20.398 1.00 49.75 188 SER A C 1
ATOM 1341 O O . SER A 1 188 ? -29.608 9.045 21.536 1.00 49.75 188 SER A O 1
ATOM 1343 N N . VAL A 1 189 ? -29.641 7.586 19.835 1.00 52.81 189 VAL A N 1
ATOM 1344 C CA . VAL A 1 189 ? -30.528 6.631 20.529 1.00 52.81 189 VAL A CA 1
ATOM 1345 C C . VAL A 1 189 ? -29.803 5.972 21.697 1.00 52.81 189 VAL A C 1
ATOM 1347 O O . VAL A 1 189 ? -30.359 5.896 22.788 1.00 52.81 189 VAL A O 1
ATOM 1350 N N . LYS A 1 190 ? -28.542 5.547 21.534 1.00 58.03 190 LYS A N 1
ATOM 1351 C CA . LYS A 1 190 ? -27.774 4.946 22.640 1.00 58.03 190 LYS A CA 1
ATOM 1352 C C . LYS A 1 190 ? -27.491 5.964 23.751 1.00 58.03 190 LYS A C 1
ATOM 1354 O O . LYS A 1 190 ? -27.541 5.603 24.928 1.00 58.03 190 LYS A O 1
ATOM 1359 N N . GLY A 1 191 ? -27.249 7.226 23.391 1.00 53.88 191 GLY A N 1
ATOM 1360 C CA . GLY A 1 191 ? -27.109 8.350 24.315 1.00 53.88 191 GLY A CA 1
ATOM 1361 C C . GLY A 1 191 ? -28.406 8.667 25.062 1.00 53.88 191 GLY A C 1
ATOM 1362 O O . GLY A 1 191 ? -28.389 8.715 26.290 1.00 53.88 191 GLY A O 1
ATOM 1363 N N . LEU A 1 192 ? -29.536 8.796 24.358 1.00 50.66 192 LEU A N 1
ATOM 1364 C CA . LEU A 1 192 ? -30.858 9.031 24.956 1.00 50.66 192 LEU A CA 1
ATOM 1365 C C . LEU A 1 192 ? -31.307 7.863 25.834 1.00 50.66 192 LEU A C 1
ATOM 1367 O O . LEU A 1 192 ? -31.757 8.083 26.951 1.00 50.66 192 LEU A O 1
ATOM 1371 N N . VAL A 1 193 ? -31.123 6.619 25.397 1.00 52.50 193 VAL A N 1
ATOM 1372 C CA . VAL A 1 193 ? -31.449 5.431 26.199 1.00 52.50 193 VAL A CA 1
ATOM 1373 C C . VAL A 1 193 ? -30.605 5.399 27.473 1.00 52.50 193 VAL A C 1
ATOM 1375 O O . VAL A 1 193 ? -31.138 5.231 28.569 1.00 52.50 193 VAL A O 1
ATOM 1378 N N . LYS A 1 194 ? -29.289 5.621 27.375 1.00 56.25 194 LYS A N 1
ATOM 1379 C CA . LYS A 1 194 ? -28.408 5.599 28.550 1.00 56.25 194 LYS A CA 1
ATOM 1380 C C . LYS A 1 194 ? -28.655 6.789 29.484 1.00 56.25 194 LYS A C 1
ATOM 1382 O O . LYS A 1 194 ? -28.613 6.612 30.700 1.00 56.25 194 LYS A O 1
ATOM 1387 N N . SER A 1 195 ? -28.929 7.967 28.928 1.00 53.19 195 SER A N 1
ATOM 1388 C CA . SER A 1 195 ? -29.186 9.190 29.687 1.00 53.19 195 SER A CA 1
ATOM 1389 C C . SER A 1 195 ? -30.580 9.172 30.310 1.00 53.19 195 SER A C 1
ATOM 1391 O O . SER A 1 195 ? -30.690 9.167 31.532 1.00 53.19 195 SER A O 1
ATOM 1393 N N . CYS A 1 196 ? -31.645 9.062 29.516 1.00 48.28 196 CYS A N 1
ATOM 1394 C CA . CYS A 1 196 ? -33.020 9.099 30.009 1.00 48.28 196 CYS A CA 1
ATOM 1395 C C . CYS A 1 196 ? -33.362 7.855 30.835 1.00 48.28 196 CYS A C 1
ATOM 1397 O O . CYS A 1 196 ? -33.796 7.981 31.973 1.00 48.28 196 CYS A O 1
ATOM 1399 N N . ILE A 1 197 ? -33.124 6.643 30.325 1.00 51.66 197 ILE A N 1
ATOM 1400 C CA . ILE A 1 197 ? -33.542 5.429 31.046 1.00 51.66 197 ILE A CA 1
ATOM 1401 C C . ILE A 1 197 ? -32.573 5.142 32.195 1.00 51.66 197 ILE A C 1
ATOM 1403 O O . ILE A 1 197 ? -32.997 4.898 33.323 1.00 51.66 197 ILE A O 1
ATOM 1407 N N . GLY A 1 198 ? -31.265 5.239 31.950 1.00 44.19 198 GLY A N 1
ATOM 1408 C CA . GLY A 1 198 ? -30.256 4.938 32.965 1.00 44.19 198 GLY A CA 1
ATOM 1409 C C . GLY A 1 198 ? -30.285 5.892 34.162 1.00 44.19 198 GLY A C 1
ATOM 1410 O O . GLY A 1 198 ? -30.229 5.431 35.305 1.00 44.19 198 GLY A O 1
ATOM 1411 N N . SER A 1 199 ? -30.391 7.207 33.937 1.00 57.62 199 SER A N 1
ATOM 1412 C CA . SER A 1 199 ? -30.381 8.179 35.039 1.00 57.62 199 SER A CA 1
ATOM 1413 C C . SER A 1 199 ? -31.738 8.289 35.738 1.00 57.62 199 SER A C 1
ATOM 1415 O O . SER A 1 199 ? -31.773 8.283 36.973 1.00 57.62 199 SER A O 1
ATOM 1417 N N . SER A 1 200 ? -32.853 8.287 34.993 1.00 50.00 200 SER A N 1
ATOM 1418 C CA . SER A 1 200 ? -34.186 8.373 35.594 1.00 50.00 200 SER A CA 1
ATOM 1419 C C . SER A 1 200 ? -34.529 7.108 36.373 1.00 50.00 200 SER A C 1
ATOM 1421 O O . SER A 1 200 ? -34.922 7.227 37.529 1.00 50.00 200 SER A O 1
ATOM 1423 N N . VAL A 1 201 ? -34.301 5.903 35.831 1.00 52.06 201 VAL A N 1
ATOM 1424 C CA . VAL A 1 201 ? -34.610 4.652 36.552 1.00 52.06 201 VAL A CA 1
ATOM 1425 C C . VAL A 1 201 ? -33.708 4.491 37.775 1.00 52.06 201 VAL A C 1
ATOM 1427 O O . VAL A 1 201 ? -34.202 4.213 38.865 1.00 52.06 201 VAL A O 1
ATOM 1430 N N . LYS A 1 202 ? -32.397 4.743 37.658 1.00 58.16 202 LYS A N 1
ATOM 1431 C CA . LYS A 1 202 ? -31.473 4.633 38.803 1.00 58.16 202 LYS A CA 1
ATOM 1432 C C . LYS A 1 202 ? -31.769 5.675 39.886 1.00 58.16 202 LYS A C 1
ATOM 1434 O O . LYS A 1 202 ? -31.648 5.369 41.074 1.00 58.16 202 LYS A O 1
ATOM 1439 N N . GLY A 1 203 ? -32.175 6.884 39.494 1.00 59.38 203 GLY A N 1
ATOM 1440 C CA . GLY A 1 203 ? -32.619 7.933 40.408 1.00 59.38 203 GLY A CA 1
ATOM 1441 C C . GLY A 1 203 ? -33.918 7.567 41.125 1.00 59.38 203 GLY A C 1
ATOM 1442 O O . GLY A 1 203 ? -33.987 7.670 42.348 1.00 59.38 203 GLY A O 1
ATOM 1443 N N . LEU A 1 204 ? -34.917 7.077 40.389 1.00 55.31 204 LEU A N 1
ATOM 1444 C CA . LEU A 1 204 ? -36.231 6.710 40.922 1.00 55.31 204 LEU A CA 1
ATOM 1445 C C . LEU A 1 204 ? -36.140 5.481 41.834 1.00 55.31 204 LEU A C 1
ATOM 1447 O O . LEU A 1 204 ? -36.704 5.505 42.922 1.00 55.31 204 LEU A O 1
ATOM 1451 N N . VAL A 1 205 ? -35.331 4.477 41.473 1.00 57.56 205 VAL A N 1
ATOM 1452 C CA . VAL A 1 205 ? -35.037 3.315 42.329 1.00 57.56 205 VAL A CA 1
ATOM 1453 C C . VAL A 1 205 ? -34.349 3.751 43.621 1.00 57.56 205 VAL A C 1
ATOM 1455 O O . VAL A 1 205 ? -34.800 3.370 44.695 1.00 57.56 205 VAL A O 1
ATOM 1458 N N . LYS A 1 206 ? -33.314 4.602 43.569 1.00 63.06 206 LYS A N 1
ATOM 1459 C CA . LYS A 1 206 ? -32.667 5.113 44.795 1.00 63.06 206 LYS A CA 1
ATOM 1460 C C . LYS A 1 206 ? -33.623 5.932 45.663 1.00 63.06 206 LYS A C 1
ATOM 1462 O O . LYS A 1 206 ? -33.587 5.812 46.887 1.00 63.06 206 LYS A O 1
ATOM 1467 N N . LYS A 1 207 ? -34.470 6.759 45.044 1.00 61.41 207 LYS A N 1
ATOM 1468 C CA . LYS A 1 207 ? -35.426 7.619 45.750 1.00 61.41 207 LYS A CA 1
ATOM 1469 C C . LYS A 1 207 ? -36.536 6.789 46.393 1.00 61.41 207 LYS A C 1
ATOM 1471 O O . LYS A 1 207 ? -36.805 6.989 47.570 1.00 61.41 207 LYS A O 1
ATOM 1476 N N . LEU A 1 208 ? -37.101 5.814 45.677 1.00 50.12 208 LEU A N 1
ATOM 1477 C CA . LEU A 1 208 ? -38.068 4.858 46.220 1.00 50.12 208 LEU A CA 1
ATOM 1478 C C . LEU A 1 208 ? -37.459 4.029 47.345 1.00 50.12 208 LEU A C 1
ATOM 1480 O O . LEU A 1 208 ? -38.067 3.939 48.403 1.00 50.12 208 LEU A O 1
ATOM 1484 N N . ASN A 1 209 ? -36.248 3.497 47.170 1.00 57.53 209 ASN A N 1
ATOM 1485 C CA . ASN A 1 209 ? -35.605 2.698 48.212 1.00 57.53 209 ASN A CA 1
ATOM 1486 C C . ASN A 1 209 ? -35.335 3.548 49.469 1.00 57.53 209 ASN A C 1
ATOM 1488 O O . ASN A 1 209 ? -35.639 3.132 50.579 1.00 57.53 209 ASN A O 1
ATOM 1492 N N . SER A 1 210 ? -34.888 4.800 49.304 1.00 59.78 210 SER A N 1
ATOM 1493 C CA . SER A 1 210 ? -34.723 5.735 50.427 1.00 59.78 210 SER A CA 1
ATOM 1494 C C . SER A 1 210 ? -36.046 6.103 51.109 1.00 59.78 210 SER A C 1
ATOM 1496 O O . SER A 1 210 ? -36.081 6.216 52.336 1.00 59.78 210 SER A O 1
ATOM 1498 N N . VAL A 1 211 ? -37.123 6.299 50.342 1.00 60.31 211 VAL A N 1
ATOM 1499 C CA . VAL A 1 211 ? -38.456 6.625 50.869 1.00 60.31 211 VAL A CA 1
ATOM 1500 C C . VAL A 1 211 ? -39.059 5.427 51.591 1.00 60.31 211 VAL A C 1
ATOM 1502 O O . VAL A 1 211 ? -39.571 5.603 52.689 1.00 60.31 211 VAL A O 1
ATOM 1505 N N . ILE A 1 212 ? -38.960 4.220 51.035 1.00 58.22 212 ILE A N 1
ATOM 1506 C CA . ILE A 1 212 ? -39.457 2.992 51.663 1.00 58.22 212 ILE A CA 1
ATOM 1507 C C . ILE A 1 212 ? -38.676 2.716 52.949 1.00 58.22 212 ILE A C 1
ATOM 1509 O O . ILE A 1 212 ? -39.304 2.567 53.994 1.00 58.22 212 ILE A O 1
ATOM 1513 N N . SER A 1 213 ? -37.338 2.760 52.925 1.00 56.03 213 SER A N 1
ATOM 1514 C CA . SER A 1 213 ? -36.534 2.584 54.143 1.00 56.03 213 SER A CA 1
ATOM 1515 C C . SER A 1 213 ? -36.873 3.635 55.204 1.00 56.03 213 SER A C 1
ATOM 1517 O O . SER A 1 213 ? -37.145 3.281 56.346 1.00 56.03 213 SER A O 1
ATOM 1519 N N . ARG A 1 214 ? -36.972 4.927 54.845 1.00 56.72 214 ARG A N 1
ATOM 1520 C CA . ARG A 1 214 ? -37.330 5.979 55.818 1.00 56.72 214 ARG A CA 1
ATOM 1521 C C . ARG A 1 214 ? -38.765 5.884 56.326 1.00 56.72 214 ARG A C 1
ATOM 1523 O O . ARG A 1 214 ? -38.986 6.125 57.509 1.00 56.72 214 ARG A O 1
ATOM 1530 N N . SER A 1 215 ? -39.730 5.597 55.459 1.00 53.69 215 SER A N 1
ATOM 1531 C CA . SER A 1 215 ? -41.149 5.547 55.827 1.00 53.69 215 SER A CA 1
ATOM 1532 C C . SER A 1 215 ? -41.453 4.302 56.666 1.00 53.69 215 SER A C 1
ATOM 1534 O O . SER A 1 215 ? -42.183 4.385 57.654 1.00 53.69 215 SER A O 1
ATOM 1536 N N . CYS A 1 216 ? -40.809 3.172 56.352 1.00 49.31 216 CYS A N 1
ATOM 1537 C CA . CYS A 1 216 ? -40.954 1.932 57.106 1.00 49.31 216 CYS A CA 1
ATOM 1538 C C . CYS A 1 216 ? -40.255 2.011 58.475 1.00 49.31 216 CYS A C 1
ATOM 1540 O O . CYS A 1 216 ? -40.863 1.666 59.487 1.00 49.31 216 CYS A O 1
ATOM 1542 N N . GLU A 1 217 ? -39.027 2.539 58.545 1.00 49.16 217 GLU A N 1
ATOM 1543 C CA . GLU A 1 217 ? -38.293 2.636 59.817 1.00 49.16 217 GLU A CA 1
ATOM 1544 C C . GLU A 1 217 ? -38.809 3.757 60.723 1.00 49.16 217 GLU A C 1
ATOM 1546 O O . GLU A 1 217 ? -38.960 3.557 61.925 1.00 49.16 217 GLU A O 1
ATOM 1551 N N . LYS A 1 218 ? -39.099 4.950 60.186 1.00 48.25 218 LYS A N 1
ATOM 1552 C CA . LYS A 1 218 ? -39.491 6.097 61.024 1.00 48.25 218 LYS A CA 1
ATOM 1553 C C . LYS A 1 218 ? -40.997 6.243 61.182 1.00 48.25 218 LYS A C 1
ATOM 1555 O O . LYS A 1 218 ? -41.435 6.731 62.215 1.00 48.25 218 LYS A O 1
ATOM 1560 N N . GLY A 1 219 ? -41.793 5.848 60.192 1.00 51.19 219 GLY A N 1
ATOM 1561 C CA . GLY A 1 219 ? -43.248 5.998 60.225 1.00 51.19 219 GLY A CA 1
ATOM 1562 C C . GLY A 1 219 ? -43.914 4.890 61.028 1.00 51.19 219 GLY A C 1
ATOM 1563 O O . GLY A 1 219 ? -44.551 5.159 62.048 1.00 51.19 219 GLY A O 1
ATOM 1564 N N . CYS A 1 220 ? -43.736 3.638 60.605 1.00 47.88 220 CYS A N 1
ATOM 1565 C CA . CYS A 1 220 ? -44.408 2.491 61.218 1.00 47.88 220 CYS A CA 1
ATOM 1566 C C . CYS A 1 220 ? -43.895 2.194 62.631 1.00 47.88 220 CYS A C 1
ATOM 1568 O O . CYS A 1 220 ? -44.708 1.976 63.528 1.00 47.88 220 CYS A O 1
ATOM 1570 N N . ILE A 1 221 ? -42.578 2.241 62.862 1.00 50.28 221 ILE A N 1
ATOM 1571 C CA . ILE A 1 221 ? -42.010 1.912 64.179 1.00 50.28 221 ILE A CA 1
ATOM 1572 C C . ILE A 1 221 ? -42.343 3.009 65.196 1.00 50.28 221 ILE A C 1
ATOM 1574 O O . ILE A 1 221 ? -42.884 2.711 66.257 1.00 50.28 221 ILE A O 1
ATOM 1578 N N . VAL A 1 222 ? -42.108 4.288 64.879 1.00 53.09 222 VAL A N 1
ATOM 1579 C CA . VAL A 1 222 ? -42.342 5.382 65.842 1.00 53.09 222 VAL A CA 1
ATOM 1580 C C . VAL A 1 222 ? -43.825 5.546 66.168 1.00 53.09 222 VAL A C 1
ATOM 1582 O O . VAL A 1 222 ? -44.167 5.736 67.334 1.00 53.09 222 VAL A O 1
ATOM 1585 N N . SER A 1 223 ? -44.724 5.456 65.182 1.00 57.19 223 SER A N 1
ATOM 1586 C CA . SER A 1 223 ? -46.167 5.581 65.439 1.00 57.19 223 SER A CA 1
ATOM 1587 C C . SER A 1 223 ? -46.722 4.389 66.225 1.00 57.19 223 SER A C 1
ATOM 1589 O O . SER A 1 223 ? -47.471 4.598 67.182 1.00 57.19 223 SER A O 1
ATOM 1591 N N . SER A 1 224 ? -46.293 3.164 65.902 1.00 52.38 224 SER A N 1
ATOM 1592 C CA . SER A 1 224 ? -46.709 1.955 66.623 1.00 52.38 224 SER A CA 1
ATOM 1593 C C . SER A 1 224 ? -46.180 1.943 68.056 1.00 52.38 224 SER A C 1
ATOM 1595 O O . SER A 1 224 ? -46.947 1.698 68.986 1.00 52.38 224 SER A O 1
ATOM 1597 N N . VAL A 1 225 ? -44.905 2.292 68.262 1.00 50.59 225 VAL A N 1
ATOM 1598 C CA . VAL A 1 225 ? -44.296 2.378 69.599 1.00 50.59 225 VAL A CA 1
ATOM 1599 C C . VAL A 1 225 ? -44.944 3.496 70.418 1.00 50.59 225 VAL A C 1
ATOM 1601 O O . VAL A 1 225 ? -45.335 3.268 71.559 1.00 50.59 225 VAL A O 1
ATOM 1604 N N . LYS A 1 226 ? -45.162 4.688 69.846 1.00 55.41 226 LYS A N 1
ATOM 1605 C CA . LYS A 1 226 ? -45.818 5.807 70.548 1.00 55.41 226 LYS A CA 1
ATOM 1606 C C . LYS A 1 226 ? -47.284 5.505 70.887 1.00 55.41 226 LYS A C 1
ATOM 1608 O O . LYS A 1 226 ? -47.757 5.908 71.952 1.00 55.41 226 LYS A O 1
ATOM 1613 N N . GLY A 1 227 ? -47.992 4.785 70.015 1.00 55.75 227 GLY A N 1
ATOM 1614 C CA . GLY A 1 227 ? -49.355 4.307 70.251 1.00 55.75 227 GLY A CA 1
ATOM 1615 C C . GLY A 1 227 ? -49.431 3.267 71.371 1.00 55.75 227 GLY A C 1
ATOM 1616 O O . GLY A 1 227 ? -50.269 3.395 72.266 1.00 55.75 227 GLY A O 1
ATOM 1617 N N . LEU A 1 228 ? -48.519 2.289 71.371 1.00 53.34 228 LEU A N 1
ATOM 1618 C CA . LEU A 1 228 ? -48.393 1.292 72.439 1.00 53.34 228 LEU A CA 1
ATOM 1619 C C . LEU A 1 228 ? -48.040 1.937 73.781 1.00 53.34 228 LEU A C 1
ATOM 1621 O O . LEU A 1 228 ? -48.701 1.655 74.776 1.00 53.34 228 LEU A O 1
ATOM 1625 N N . VAL A 1 229 ? -47.072 2.856 73.807 1.00 57.31 229 VAL A N 1
ATOM 1626 C CA . VAL A 1 229 ? -46.670 3.567 75.030 1.00 57.31 229 VAL A CA 1
ATOM 1627 C C . VAL A 1 229 ? -47.826 4.395 75.599 1.00 57.31 229 VAL A C 1
ATOM 1629 O O . VAL A 1 229 ? -48.085 4.322 76.798 1.00 57.31 229 VAL A O 1
ATOM 1632 N N . LYS A 1 230 ? -48.586 5.122 74.765 1.00 61.31 230 LYS A N 1
ATOM 1633 C CA . LYS A 1 230 ? -49.783 5.852 75.230 1.00 61.31 230 LYS A CA 1
ATOM 1634 C C . LYS A 1 230 ? -50.869 4.921 75.773 1.00 61.31 230 LYS A C 1
ATOM 1636 O O . LYS A 1 230 ? -51.459 5.236 76.804 1.00 61.31 230 LYS A O 1
ATOM 1641 N N . ARG A 1 231 ? -51.134 3.787 75.112 1.00 55.56 231 ARG A N 1
ATOM 1642 C CA . ARG A 1 231 ? -52.115 2.800 75.600 1.00 55.56 231 ARG A CA 1
ATOM 1643 C C . ARG A 1 231 ? -51.680 2.188 76.929 1.00 55.56 231 ARG A C 1
ATOM 1645 O O . ARG A 1 231 ? -52.487 2.134 77.849 1.00 55.56 231 ARG A O 1
ATOM 1652 N N . LEU A 1 232 ? -50.412 1.797 77.058 1.00 51.66 232 LEU A N 1
ATOM 1653 C CA . LEU A 1 232 ? -49.857 1.275 78.309 1.00 51.66 232 LEU A CA 1
ATOM 1654 C C . LEU A 1 232 ? -49.927 2.315 79.431 1.00 51.66 232 LEU A C 1
ATOM 1656 O O . LEU A 1 232 ? -50.366 1.987 80.528 1.00 51.66 232 LEU A O 1
ATOM 1660 N N . TYR A 1 233 ? -49.585 3.574 79.151 1.00 57.25 233 TYR A N 1
ATOM 1661 C CA . TYR A 1 233 ? -49.688 4.654 80.131 1.00 57.25 233 TYR A CA 1
ATOM 1662 C C . TYR A 1 233 ? -51.137 4.902 80.571 1.00 57.25 233 TYR A C 1
ATOM 1664 O O . TYR A 1 233 ? -51.394 5.051 81.761 1.00 57.25 233 TYR A O 1
ATOM 1672 N N . SER A 1 234 ? -52.100 4.871 79.644 1.00 56.78 234 SER A N 1
ATOM 1673 C CA . SER A 1 234 ? -53.527 4.994 79.969 1.00 56.78 234 SER A CA 1
ATOM 1674 C C . SER A 1 234 ? -54.028 3.837 80.840 1.00 56.78 234 SER A C 1
ATOM 1676 O O . SER A 1 234 ? -54.750 4.072 81.803 1.00 56.78 234 SER A O 1
ATOM 1678 N N . ILE A 1 235 ? -53.621 2.598 80.545 1.00 60.09 235 ILE A N 1
ATOM 1679 C CA . ILE A 1 235 ? -53.992 1.409 81.333 1.00 60.09 235 ILE A CA 1
ATOM 1680 C C . ILE A 1 235 ? -53.365 1.463 82.733 1.00 60.09 235 ILE A C 1
ATOM 1682 O O . ILE A 1 235 ? -54.028 1.164 83.725 1.00 60.09 235 ILE A O 1
ATOM 1686 N N . ILE A 1 236 ? -52.095 1.865 82.834 1.00 59.75 236 ILE A N 1
ATOM 1687 C CA . ILE A 1 236 ? -51.407 2.033 84.121 1.00 59.75 236 ILE A CA 1
ATOM 1688 C C . ILE A 1 236 ? -52.042 3.178 84.916 1.00 59.75 236 ILE A C 1
ATOM 1690 O O . ILE A 1 236 ? -52.241 3.035 86.117 1.00 59.75 236 ILE A O 1
ATOM 1694 N N . SER A 1 237 ? -52.413 4.283 84.265 1.00 56.53 237 SER A N 1
ATOM 1695 C CA . SER A 1 237 ? -53.101 5.407 84.903 1.00 56.53 237 SER A CA 1
ATOM 1696 C C . SER A 1 237 ? -54.493 5.010 85.404 1.00 56.53 237 SER A C 1
ATOM 1698 O O . SER A 1 237 ? -54.811 5.329 86.546 1.00 56.53 237 SER A O 1
ATOM 1700 N N . GLN A 1 238 ? -55.273 4.237 84.638 1.00 54.62 238 GLN A N 1
ATOM 1701 C CA . GLN A 1 238 ? -56.547 3.673 85.106 1.00 54.62 238 GLN A CA 1
ATOM 1702 C C . GLN A 1 238 ? -56.356 2.724 86.296 1.00 54.62 238 GLN A C 1
ATOM 1704 O O . GLN A 1 238 ? -57.040 2.875 87.303 1.00 54.62 238 GLN A O 1
ATOM 1709 N N . ARG A 1 239 ? -55.371 1.816 86.249 1.00 55.16 239 ARG A N 1
ATOM 1710 C CA . ARG A 1 239 ? -55.067 0.920 87.382 1.00 55.16 239 ARG A CA 1
ATOM 1711 C C . ARG A 1 239 ? -54.521 1.656 88.608 1.00 55.16 239 ARG A C 1
ATOM 1713 O O . ARG A 1 239 ? -54.755 1.217 89.729 1.00 55.16 239 ARG A O 1
ATOM 1720 N N . SER A 1 240 ? -53.796 2.758 88.428 1.00 53.97 240 SER A N 1
ATOM 1721 C CA . SER A 1 240 ? -53.353 3.627 89.525 1.00 53.97 240 SER A CA 1
ATOM 1722 C C . SER A 1 240 ? -54.502 4.455 90.100 1.00 53.97 240 SER A C 1
ATOM 1724 O O . SER A 1 240 ? -54.512 4.685 91.305 1.00 53.97 240 SER A O 1
ATOM 1726 N N . CYS A 1 241 ? -55.497 4.841 89.293 1.00 49.66 241 CYS A N 1
ATOM 1727 C CA . CYS A 1 241 ? -56.754 5.408 89.786 1.00 49.66 241 CYS A CA 1
ATOM 1728 C C . CYS A 1 241 ? -57.571 4.366 90.557 1.00 49.66 241 CYS A C 1
ATOM 1730 O O . CYS A 1 241 ? -58.041 4.676 91.641 1.00 49.66 241 CYS A O 1
ATOM 1732 N N . GLU A 1 242 ? -57.666 3.121 90.088 1.00 47.94 242 GLU A N 1
ATOM 1733 C CA . GLU A 1 242 ? -58.335 2.044 90.830 1.00 47.94 242 GLU A CA 1
ATOM 1734 C C . GLU A 1 242 ? -57.610 1.732 92.147 1.00 47.94 242 GLU A C 1
ATOM 1736 O O . GLU A 1 242 ? -58.238 1.702 93.202 1.00 47.94 242 GLU A O 1
ATOM 1741 N N . LYS A 1 243 ? -56.276 1.603 92.137 1.00 46.97 243 LYS A N 1
ATOM 1742 C CA . LYS A 1 243 ? -55.487 1.419 93.368 1.00 46.97 243 LYS A CA 1
ATOM 1743 C C . LYS A 1 243 ? -55.550 2.640 94.292 1.00 46.97 243 LYS A C 1
ATOM 1745 O O . LYS A 1 243 ? -55.607 2.466 95.503 1.00 46.97 243 LYS A O 1
ATOM 1750 N N . GLY 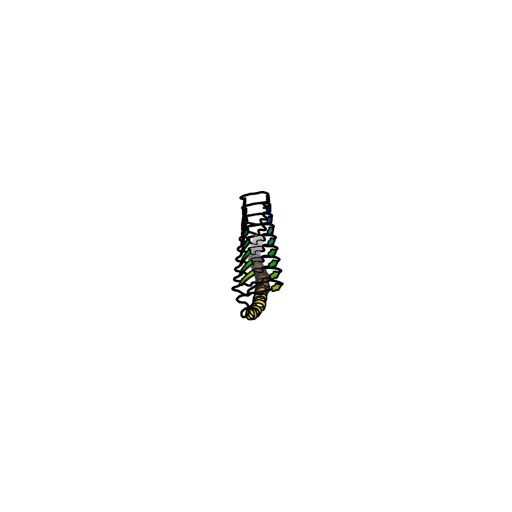A 1 244 ? -55.569 3.857 93.752 1.00 51.09 244 GLY A N 1
ATOM 1751 C CA . GLY A 1 244 ? -55.685 5.104 94.511 1.00 51.09 244 GLY A CA 1
ATOM 1752 C C . GLY A 1 244 ? -57.071 5.305 95.125 1.00 51.09 244 GLY A C 1
ATOM 1753 O O . GLY A 1 244 ? -57.164 5.698 96.287 1.00 51.09 244 GLY A O 1
ATOM 1754 N N . CYS A 1 245 ? -58.140 4.969 94.400 1.00 45.09 245 CYS A N 1
ATOM 1755 C CA . CYS A 1 245 ? -59.513 4.946 94.904 1.00 45.09 245 CYS A CA 1
ATOM 1756 C C . CYS A 1 245 ? -59.684 3.865 95.974 1.00 45.09 245 CYS A C 1
ATOM 1758 O O . CYS A 1 245 ? -60.210 4.159 97.038 1.00 45.09 245 CYS A O 1
ATOM 1760 N N . ILE A 1 246 ? -59.149 2.657 95.776 1.00 47.16 246 ILE A N 1
ATOM 1761 C CA . ILE A 1 246 ? -59.208 1.598 96.795 1.00 47.16 246 ILE A CA 1
ATOM 1762 C C . ILE A 1 246 ? -58.402 1.996 98.045 1.00 47.16 246 ILE A C 1
ATOM 1764 O O . ILE A 1 246 ? -58.904 1.874 99.157 1.00 47.16 246 ILE A O 1
ATOM 1768 N N . VAL A 1 247 ? -57.191 2.547 97.901 1.00 47.53 247 VAL A N 1
ATOM 1769 C CA . VAL A 1 247 ? -56.358 2.964 99.048 1.00 47.53 247 VAL A CA 1
ATOM 1770 C C . VAL A 1 247 ? -56.939 4.178 99.782 1.00 47.53 247 VAL A C 1
ATOM 1772 O O . VAL A 1 247 ? -56.852 4.230 101.008 1.00 47.53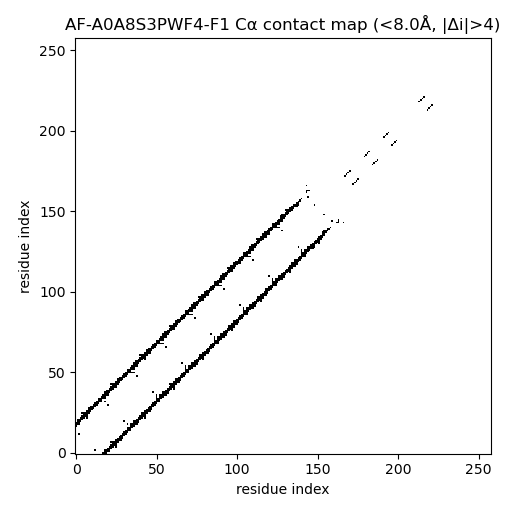 247 VAL A O 1
ATOM 1775 N N . SER A 1 248 ? -57.553 5.139 99.085 1.00 52.91 248 SER A N 1
ATOM 1776 C CA . SER A 1 248 ? -58.215 6.293 99.721 1.00 52.91 248 SER A CA 1
ATOM 1777 C C . SER A 1 248 ? -59.553 5.924 100.369 1.00 52.91 248 SER A C 1
ATOM 1779 O O . SER A 1 248 ? -59.818 6.387 101.477 1.00 52.91 248 SER A O 1
ATOM 1781 N N . SER A 1 249 ? -60.342 5.027 99.768 1.00 46.78 249 SER A N 1
ATOM 1782 C CA . SER A 1 249 ? -61.547 4.465 100.392 1.00 46.78 249 SER A CA 1
ATOM 1783 C C . SER A 1 249 ? -61.216 3.606 101.619 1.00 46.78 249 SER A C 1
ATOM 1785 O O . SER A 1 249 ? -61.894 3.728 102.637 1.00 46.78 249 SER A O 1
ATOM 1787 N N . VAL A 1 250 ? -60.137 2.813 101.586 1.00 47.69 250 VAL A N 1
ATOM 1788 C CA . VAL A 1 250 ? -59.670 2.038 102.751 1.00 47.69 250 VAL A CA 1
ATOM 1789 C C . VAL A 1 250 ? -59.097 2.956 103.844 1.00 47.69 250 VAL A C 1
ATOM 1791 O O . VAL A 1 250 ? -59.457 2.799 105.008 1.00 47.69 250 VAL A O 1
ATOM 1794 N N . LYS A 1 251 ? -58.295 3.982 103.511 1.00 47.91 251 LYS A N 1
ATOM 1795 C CA . LYS A 1 251 ? -57.816 4.977 104.501 1.00 47.91 251 LYS A CA 1
ATOM 1796 C C . LYS A 1 251 ? -58.943 5.821 105.110 1.00 47.91 251 LYS A C 1
ATOM 1798 O O . LYS A 1 251 ? -58.838 6.205 106.272 1.00 47.91 251 LYS A O 1
ATOM 1803 N N . GLY A 1 252 ? -59.994 6.124 104.345 1.00 51.22 252 GLY A N 1
ATOM 1804 C CA . GLY A 1 252 ? -61.172 6.850 104.827 1.00 51.22 252 GLY A CA 1
ATOM 1805 C C . GLY A 1 252 ? -62.057 6.022 105.764 1.00 51.22 252 GLY A C 1
ATOM 1806 O O . GLY A 1 252 ? -62.633 6.578 106.694 1.00 51.22 252 GLY A O 1
ATOM 1807 N N . LEU A 1 253 ? -62.124 4.701 105.559 1.00 43.69 253 LEU A N 1
ATOM 1808 C CA . LEU A 1 253 ? -62.816 3.775 106.461 1.00 43.69 253 LEU A CA 1
ATOM 1809 C C . LEU A 1 253 ? -62.044 3.545 107.768 1.00 43.69 253 LEU A C 1
ATOM 1811 O O . LEU A 1 253 ? -62.658 3.553 108.828 1.00 43.69 253 LEU A O 1
ATOM 1815 N N . VAL A 1 254 ? -60.713 3.422 107.720 1.00 44.16 254 VAL A N 1
ATOM 1816 C CA . VAL A 1 254 ? -59.885 3.218 108.929 1.00 44.16 254 VAL A CA 1
ATOM 1817 C C . VAL A 1 254 ? -59.912 4.438 109.865 1.00 44.16 254 VAL A C 1
ATOM 1819 O O . VAL A 1 254 ? -59.977 4.269 111.073 1.00 44.16 254 VAL A O 1
ATOM 1822 N N . LYS A 1 255 ? -59.979 5.670 109.338 1.00 49.81 255 LYS A N 1
ATOM 1823 C CA . LYS A 1 255 ? -60.103 6.902 110.152 1.00 49.81 255 LYS A CA 1
ATOM 1824 C C . LYS A 1 255 ? -61.484 7.146 110.782 1.00 49.81 255 LYS A C 1
ATOM 1826 O O . LYS A 1 255 ? -61.650 8.138 111.478 1.00 49.81 255 LYS A O 1
ATOM 1831 N N . LYS A 1 256 ? -62.484 6.310 110.491 1.00 47.78 256 LYS A N 1
ATOM 1832 C CA . LYS A 1 256 ? -63.837 6.396 111.074 1.00 47.78 256 LYS A CA 1
ATOM 1833 C C . LYS A 1 256 ? -64.075 5.369 112.192 1.00 47.78 256 LYS A C 1
ATOM 1835 O O . LYS A 1 256 ? -65.190 5.303 112.69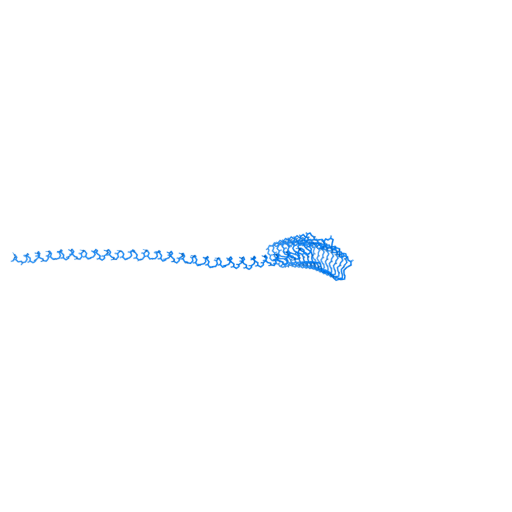9 1.00 47.78 256 LYS A O 1
ATOM 1840 N N . VAL A 1 257 ? -63.066 4.554 112.517 1.00 47.62 257 VAL A N 1
ATOM 1841 C CA . VAL A 1 257 ? -63.137 3.444 113.489 1.00 47.62 257 VAL A CA 1
ATOM 1842 C C . VAL A 1 257 ? -62.143 3.623 114.659 1.00 47.62 257 VAL A C 1
ATOM 1844 O O . VAL A 1 257 ? -62.114 2.798 115.563 1.00 47.62 257 VAL A O 1
ATOM 1847 N N . GLU A 1 258 ? -61.402 4.732 114.703 1.00 40.56 258 GLU A N 1
ATOM 1848 C CA . GLU A 1 258 ? -60.738 5.263 115.912 1.00 40.56 258 GLU A CA 1
ATOM 1849 C C . GLU A 1 258 ? -61.389 6.593 116.304 1.00 40.56 258 GLU A C 1
ATOM 1851 O O . GLU A 1 258 ? -61.450 6.878 117.519 1.00 40.56 258 GLU A O 1
#

Mean predicted aligned error: 17.42 Å

Sequence (258 aa):
MEPSSSNSQGIETKSHGLMEPSSSNSQGIETKSHGLMEPSSSNSQGIETKSHGLMEPSSSNSQGIETKSHGLMEPSSSNSQGIETKSHGLMEPSSSNSQCIETKSHGLMEPSSSNSQGIETKSHGLMEPSSSNSQGIETKSHGLMEPSSNNSQSAIPNSCMVSSVKGLVKSCIGSSVKGLVKSCIGSSVKGLVKSCIGSSVKGLVKKLNSVISRSCEKGCIVSSVKGLVKRLYSIISQRSCEKGCIVSSVKGLVKKVE

Nearest PDB structures (foldseek):
  5aj8-assembly2_B  TM=7.129E-01  e=1.304E+00  Leishmania major

Organism: Mytilus edulis (NCBI:txid6550)

Solvent-accessible surface area (backbone atoms only — not comparable to full-atom values): 12282 Å² total; per-residue (Å²): 96,69,57,71,47,63,73,38,70,68,47,76,46,80,51,79,37,66,35,45,36,35,36,31,54,23,36,43,36,39,39,40,35,52,26,44,36,42,38,38,35,32,52,25,38,43,36,40,39,39,35,62,22,45,34,43,38,38,36,31,52,22,36,42,37,39,40,40,32,59,20,44,35,43,38,39,35,34,53,24,36,44,36,41,39,39,31,57,20,43,34,42,40,39,36,32,53,24,34,44,35,40,40,39,31,55,20,44,35,42,39,37,36,32,54,24,38,42,35,41,38,39,29,54,18,46,34,43,41,39,40,32,58,28,39,56,36,44,58,48,61,76,41,48,64,53,79,49,75,47,76,50,84,45,75,58,66,90,71,58,79,76,53,38,67,64,35,50,61,49,41,66,52,42,52,54,48,51,47,48,46,50,52,54,50,48,48,50,50,53,47,46,48,51,50,56,50,50,49,49,51,55,49,51,50,52,49,49,51,53,48,50,53,49,45,52,59,56,48,54,47,49,51,52,51,53,50,50,52,51,50,53,50,50,52,52,50,52,53,48,47,52,52,47,51,51,53,49,54,51,55,55,54,57,70,74,76,116